Protein AF-0000000077187057 (afdb_homodimer)

Secondary structure (DSSP, 8-state):
-------------------------HHHHHHHHHHHHHHHHHTSPPB-TTT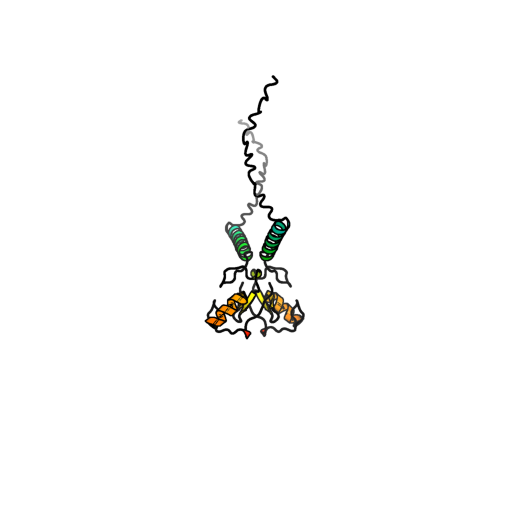-SBGGGS-EEE-TTSBEEEHHHHHHHHHHHSB-TTT--B--GGG-EE-B-/-------------------------HHHHHHHHHHHHHHHHHTSPPB-TTT-SBGGGS-EEE-TTSBEEEHHHHHHHHHHHSB-TTT--B--GGG-EE-B-

Nearest PDB structures (foldseek):
  2bay-assembly3_F  TM=8.963E-01  e=3.282E-04  Saccharomyces cerevisiae
  8i0v-assembly1_q  TM=8.660E-01  e=3.515E-04  Homo sapiens
  6qdv-assembly1_v  TM=8.525E-01  e=1.131E-03  Homo sapiens
  8c6j-assembly1_u  TM=8.667E-01  e=1.594E-03  Homo sapiens
  2qiz-assembly1_A  TM=6.763E-01  e=4.787E-03  Saccharomyces cerevisiae

InterPro domains:
  IPR001841 Zinc finger, RING-type [PS50089] (48-88)
  IPR001841 Zinc finger, RING-type [SM00184] (48-87)
  IPR013083 Zinc finger, RING/FYVE/PHD-type [G3DSA:3.30.40.10] (28-101)
  IPR017907 Zinc finger, RING-type, conserved site [PS00518] (65-74)
  IPR047134 E3 ubiquitin-protein ligase RNF4 [PTHR23041] (27-101)

Solvent-accessible surface area (backbone atoms only — not comparable to full-atom values): 12065 Å² total; per-residue (Å²): 138,83,79,78,75,73,73,73,83,68,81,78,70,75,74,67,75,76,69,70,70,77,65,63,41,72,61,51,48,45,48,50,47,48,49,50,51,50,51,50,58,57,44,49,66,55,50,13,83,83,79,65,42,50,23,66,83,50,55,29,22,29,42,84,87,12,51,53,27,27,44,69,58,49,52,53,44,33,74,75,65,37,30,39,93,86,78,62,46,76,51,58,80,85,56,51,36,59,41,62,118,136,82,79,77,78,74,74,79,77,70,82,80,72,75,75,66,73,74,67,71,68,76,64,61,43,72,61,50,48,46,47,49,47,49,50,50,52,50,50,52,58,58,43,50,66,56,53,12,84,83,80,64,43,49,23,67,82,51,56,28,21,28,41,82,86,10,51,52,27,26,44,69,56,49,52,52,43,34,73,76,65,36,29,41,93,86,77,61,47,76,50,57,80,84,56,51,38,60,41,61,116

Foldseek 3Di:
DPPPPPPCPDDPVVPPPVPCPVCCDVVNVVVVVVVVVVVVVVPDADAAPQPRHRLLVAWWKAAPVGDIHHLVRVQVVCVPQQADPPPGHGGDNVRIGTDHD/DPPPPPPCPDDPVVPPVCPCPVCCDVVNVVVVVVVVVVVVVVPDADAAPQPRHRLQVAWWKAAPVGDIHHLVRVQVVCVPQQADPPPGHGGDNVRIGTDHD

Structure (mmCIF, N/CA/C/O backbone):
data_AF-0000000077187057-model_v1
#
loop_
_entity.id
_entity.type
_entity.pdbx_description
1 polymer GD25747
#
loop_
_atom_site.group_PDB
_atom_site.id
_atom_site.type_symbol
_atom_site.label_atom_id
_atom_site.label_alt_id
_atom_site.label_comp_id
_atom_site.label_asym_id
_atom_site.label_entity_id
_atom_site.label_seq_id
_atom_site.pdbx_PDB_ins_code
_atom_site.Cartn_x
_atom_site.Cartn_y
_atom_site.Cartn_z
_atom_site.occupancy
_atom_site.B_iso_or_equiv
_atom_site.auth_seq_id
_atom_site.auth_comp_id
_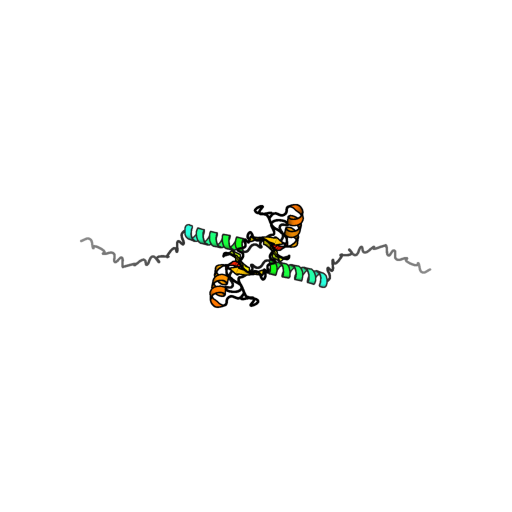atom_site.auth_asym_id
_atom_site.auth_atom_id
_atom_site.pdbx_PDB_model_num
ATOM 1 N N . MET A 1 1 ? -8.211 31.688 91.188 1 34.75 1 MET A N 1
ATOM 2 C CA . MET A 1 1 ? -9.164 30.75 90.625 1 34.75 1 MET A CA 1
ATOM 3 C C . MET A 1 1 ? -9.344 31 89.125 1 34.75 1 MET A C 1
ATOM 5 O O . MET A 1 1 ? -9.984 31.984 88.75 1 34.75 1 MET A O 1
ATOM 9 N N . SER A 1 2 ? -8.195 30.859 88.312 1 33.66 2 SER A N 1
ATOM 10 C CA . SER A 1 2 ? -7.797 31.172 86.938 1 33.66 2 SER A CA 1
ATOM 11 C C . SER A 1 2 ? -8.648 30.406 85.938 1 33.66 2 SER A C 1
ATOM 13 O O . SER A 1 2 ? -8.727 29.188 86 1 33.66 2 SER A O 1
ATOM 15 N N . SER A 1 3 ? -9.82 31.031 85.5 1 36.22 3 SER A N 1
ATOM 16 C CA . SER A 1 3 ? -10.898 30.547 84.688 1 36.22 3 SER A CA 1
ATOM 17 C C . SER A 1 3 ? -10.359 30.047 83.312 1 36.22 3 SER A C 1
ATOM 19 O O . SER A 1 3 ? -9.547 30.719 82.688 1 36.22 3 SER A O 1
ATOM 21 N N . GLU A 1 4 ? -10.258 28.672 83.188 1 37.16 4 GLU A N 1
ATOM 22 C CA . GLU A 1 4 ? -9.852 27.797 82.062 1 37.16 4 GLU A CA 1
ATOM 23 C C . GLU A 1 4 ? -10.672 28.078 80.812 1 37.16 4 GLU A C 1
ATOM 25 O O . GLU A 1 4 ? -11.875 27.828 80.812 1 37.16 4 GLU A O 1
ATOM 30 N N . LYS A 1 5 ? -10.477 29.25 80.25 1 36.62 5 LYS A N 1
ATOM 31 C CA . LYS A 1 5 ? -11.219 29.641 79.062 1 36.62 5 LYS A CA 1
ATOM 32 C C . LYS A 1 5 ? -11.094 28.578 78 1 36.62 5 LYS A C 1
ATOM 34 O O . LYS A 1 5 ? -9.992 28.156 77.625 1 36.62 5 LYS A O 1
ATOM 39 N N . GLN A 1 6 ? -11.914 27.531 78.062 1 32.72 6 GLN A N 1
ATOM 40 C CA . GLN A 1 6 ? -12.016 26.453 77.125 1 32.72 6 GLN A CA 1
ATOM 41 C C . GLN A 1 6 ? -12.227 26.984 75.688 1 32.72 6 GLN A C 1
ATOM 43 O O . GLN A 1 6 ? -13.125 27.781 75.438 1 32.72 6 GLN A O 1
ATOM 48 N N . CYS A 1 7 ? -11.188 27.281 75 1 36.06 7 CYS A N 1
ATOM 49 C CA . CYS A 1 7 ? -11.258 27.844 73.625 1 36.06 7 CYS A CA 1
ATOM 50 C C . CYS A 1 7 ? -12.125 26.969 72.75 1 36.06 7 CYS A C 1
ATOM 52 O O . CYS A 1 7 ? -11.961 25.75 72.75 1 36.06 7 CYS A O 1
ATOM 54 N N . PRO A 1 8 ? -13.391 27.25 72.438 1 36.16 8 PRO A N 1
ATOM 55 C CA . PRO A 1 8 ? -14.328 26.438 71.688 1 36.16 8 PRO A CA 1
ATOM 56 C C . PRO A 1 8 ? -13.789 26.078 70.312 1 36.16 8 PRO A C 1
ATOM 58 O O . PRO A 1 8 ? -14.555 25.688 69.438 1 36.16 8 PRO A O 1
ATOM 61 N N . CYS A 1 9 ? -12.453 26 70.062 1 33.88 9 CYS A N 1
ATOM 62 C CA . CYS A 1 9 ? -12.078 25.891 68.625 1 33.88 9 CYS A CA 1
ATOM 63 C C . CYS A 1 9 ? -12.812 24.75 68 1 33.88 9 CYS A C 1
ATOM 65 O O . CYS A 1 9 ? -12.734 23.609 68.438 1 33.88 9 CYS A O 1
ATOM 67 N N . ARG A 1 10 ? -14.078 24.953 67.562 1 29.84 10 ARG A N 1
ATOM 68 C CA . ARG A 1 10 ? -14.953 24.047 66.812 1 29.84 10 ARG A CA 1
ATOM 69 C C . ARG A 1 10 ? -14.18 23.312 65.688 1 29.84 10 ARG A C 1
ATOM 71 O O . ARG A 1 10 ? -13.086 23.734 65.312 1 29.84 10 ARG A O 1
ATOM 78 N N . GLY A 1 11 ? -14.766 22.25 65 1 32.34 11 GLY A N 1
ATOM 79 C CA . GLY A 1 11 ? -14.594 21.172 64.062 1 32.34 11 GLY A CA 1
ATOM 80 C C . GLY A 1 11 ? -14.102 21.656 62.688 1 32.34 11 GLY A C 1
ATOM 81 O O . GLY A 1 11 ? -14.812 21.516 61.688 1 32.34 11 GLY A O 1
ATOM 82 N N . CYS A 1 12 ? -13.477 22.734 62.562 1 34.66 12 CYS A N 1
ATOM 83 C CA . CYS A 1 12 ? -13.258 23.172 61.188 1 34.66 12 CYS A CA 1
ATOM 84 C C . CYS A 1 12 ? -12.664 22.047 60.375 1 34.66 12 CYS A C 1
ATOM 86 O O . CYS A 1 12 ? -11.57 21.562 60.656 1 34.66 12 CYS A O 1
ATOM 88 N N . ARG A 1 13 ? -13.508 21.031 60 1 30.94 13 ARG A N 1
ATOM 89 C CA . ARG A 1 13 ? -13.211 19.953 59.031 1 30.94 13 ARG A CA 1
ATOM 90 C C . ARG A 1 13 ? -12.602 20.516 57.781 1 30.94 13 ARG A C 1
ATOM 92 O O . ARG A 1 13 ? -13.258 21.25 57.031 1 30.94 13 ARG A O 1
ATOM 99 N N . LEU A 1 14 ? -11.508 21.156 57.812 1 34.56 14 LEU A N 1
ATOM 100 C CA . LEU A 1 14 ? -10.883 21.609 56.562 1 34.56 14 LEU A CA 1
ATOM 101 C C . LEU A 1 14 ? -10.938 20.516 55.5 1 34.56 14 LEU A C 1
ATOM 103 O O . LEU A 1 14 ? -10.469 19.406 55.719 1 34.56 14 LEU A O 1
ATOM 107 N N . ASN A 1 15 ? -12.086 20.344 54.812 1 32.91 15 ASN A N 1
ATOM 108 C CA . ASN A 1 15 ? -12.266 19.531 53.625 1 32.91 15 ASN A CA 1
ATOM 109 C C . ASN A 1 15 ? -11.172 19.812 52.594 1 32.91 15 ASN A C 1
ATOM 111 O O 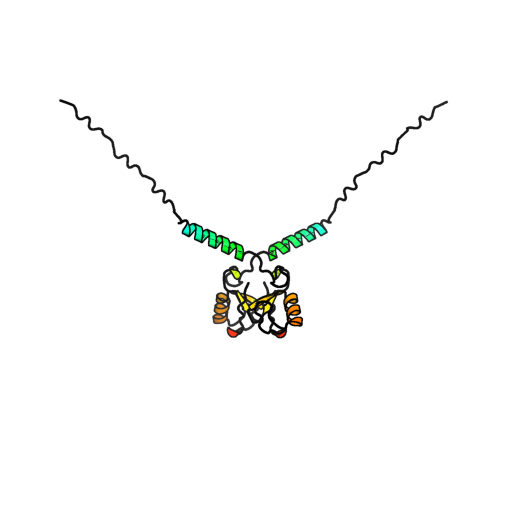. ASN A 1 15 ? -11.109 20.891 52 1 32.91 15 ASN A O 1
ATOM 115 N N . VAL A 1 16 ? -9.961 19.609 52.875 1 35.31 16 VAL A N 1
ATOM 116 C CA . VAL A 1 16 ? -8.906 19.656 51.875 1 35.31 16 VAL A CA 1
ATOM 117 C C . VAL A 1 16 ? -9.375 18.953 50.594 1 35.31 16 VAL A C 1
ATOM 119 O O . VAL A 1 16 ? -9.859 17.828 50.625 1 35.31 16 VAL A O 1
ATOM 122 N N . PRO A 1 17 ? -10.055 19.75 49.719 1 35.41 17 PRO A N 1
ATOM 123 C CA . PRO A 1 17 ? -10.414 19.078 48.469 1 35.41 17 PRO A CA 1
ATOM 124 C C . PRO A 1 17 ? -9.273 18.219 47.938 1 35.41 17 PRO A C 1
ATOM 126 O O . PRO A 1 17 ? -8.102 18.578 48.031 1 35.41 17 PRO A O 1
ATOM 129 N N . THR A 1 18 ? -9.188 16.891 48.188 1 34.62 18 THR A N 1
ATOM 130 C CA . THR A 1 18 ? -8.328 15.93 47.5 1 34.62 18 THR A CA 1
ATOM 131 C C . THR A 1 18 ? -8.211 16.25 46.031 1 34.62 18 THR A C 1
ATOM 133 O O . THR A 1 18 ? -9.172 16.078 45.25 1 34.62 18 THR A O 1
ATOM 136 N N . GLU A 1 19 ? -7.906 17.516 45.812 1 37.88 19 GLU A N 1
ATOM 137 C CA . GLU A 1 19 ? -7.594 17.656 44.375 1 37.88 19 GLU A CA 1
ATOM 138 C C . GLU A 1 19 ? -6.844 16.438 43.875 1 37.88 19 GLU A C 1
ATOM 140 O O . GLU A 1 19 ? -5.801 16.062 44.406 1 37.88 19 GLU A O 1
ATOM 145 N N . ILE A 1 20 ? -7.52 15.383 43.5 1 37.53 20 ILE A N 1
ATOM 146 C CA . ILE A 1 20 ? -7.012 14.297 42.656 1 37.53 20 ILE A CA 1
ATOM 147 C C . ILE A 1 20 ? -6.016 14.852 41.656 1 37.53 20 ILE A C 1
ATOM 149 O O . ILE A 1 20 ? -6.398 15.578 40.719 1 37.53 20 ILE A O 1
ATOM 153 N N . ILE A 1 21 ? -5.004 15.461 42.031 1 36.72 21 ILE A N 1
ATOM 154 C CA . ILE A 1 21 ? -3.969 15.664 41.031 1 36.72 21 ILE A CA 1
ATOM 155 C C . ILE A 1 21 ? -3.889 14.438 40.125 1 36.72 21 ILE A C 1
ATOM 157 O O . ILE A 1 21 ? -3.668 13.32 40.594 1 36.72 21 ILE A O 1
ATOM 161 N N . ASN A 1 22 ? -4.898 14.289 39.281 1 36.97 22 ASN A N 1
ATOM 162 C CA . ASN A 1 22 ? -4.703 13.328 38.219 1 36.97 22 ASN A CA 1
ATOM 163 C C . ASN A 1 22 ? -3.262 13.328 37.719 1 36.97 22 ASN A C 1
ATOM 165 O O . ASN A 1 22 ? -2.822 14.273 37.062 1 36.97 22 ASN A O 1
ATOM 169 N N . LEU A 1 23 ? -2.305 13.125 38.531 1 39.5 23 LEU A N 1
ATOM 170 C CA . LEU A 1 23 ? -0.952 12.773 38.125 1 39.5 23 LEU A CA 1
ATOM 171 C C . LEU A 1 23 ? -0.979 11.891 36.875 1 39.5 23 LEU A C 1
ATOM 173 O O . LEU A 1 23 ? -1.086 10.664 37 1 39.5 23 LEU A O 1
ATOM 177 N N . CYS A 1 24 ? -1.761 11.984 35.969 1 45.31 24 CYS A N 1
ATOM 178 C CA . CYS A 1 24 ? -1.295 11.211 34.812 1 45.31 24 CYS A CA 1
ATOM 179 C C . CYS A 1 24 ? 0.223 11.266 34.688 1 45.31 24 CYS A C 1
ATOM 181 O O . CYS A 1 24 ? 0.812 12.352 34.75 1 45.31 24 CYS A O 1
ATOM 183 N N . SER A 1 25 ? 0.963 10.414 35.375 1 52.56 25 SER A N 1
ATOM 184 C CA . SER A 1 25 ? 2.408 10.234 35.438 1 52.56 25 SER A CA 1
ATOM 185 C C . SER A 1 25 ? 3.104 10.75 34.188 1 52.56 25 SER A C 1
ATOM 187 O O . SER A 1 25 ? 2.523 10.734 33.094 1 52.56 25 SER A O 1
ATOM 189 N N . PRO A 1 26 ? 4.113 11.742 34.5 1 61.09 26 PRO A N 1
ATOM 190 C CA . PRO A 1 26 ? 4.965 12.062 33.344 1 61.09 26 PRO A CA 1
ATOM 191 C C . PRO A 1 26 ? 5.074 10.914 32.344 1 61.09 26 PRO A C 1
ATOM 193 O O . PRO A 1 26 ? 5.203 11.148 31.141 1 61.09 26 PRO A O 1
ATOM 196 N N . GLU A 1 27 ? 4.953 9.695 32.938 1 61.47 27 GLU A N 1
ATOM 197 C CA . GLU A 1 27 ? 5.066 8.539 32.062 1 61.47 27 GLU A CA 1
ATOM 198 C C . GLU A 1 27 ? 3.85 8.422 31.141 1 61.47 27 GLU A C 1
ATOM 200 O O . GLU A 1 27 ? 3.988 8.141 29.938 1 61.47 27 GLU A O 1
ATOM 205 N N . LYS A 1 28 ? 2.656 8.602 31.859 1 61.75 28 LYS A N 1
ATOM 206 C CA . LYS A 1 28 ? 1.449 8.516 31.047 1 61.75 28 LYS A CA 1
ATOM 207 C C . LYS A 1 28 ? 1.383 9.648 30.031 1 61.75 28 LYS A C 1
ATOM 209 O O . LYS A 1 28 ? 0.961 9.453 28.891 1 61.75 28 LYS A O 1
ATOM 214 N N . GLN A 1 29 ? 1.826 10.828 30.594 1 62.06 29 GLN A N 1
ATOM 215 C CA . GLN A 1 29 ? 1.887 11.945 29.672 1 62.06 29 GLN A CA 1
ATOM 216 C C . GLN A 1 29 ? 2.895 11.68 28.547 1 62.06 29 GLN A C 1
ATOM 218 O O . GLN A 1 29 ? 2.672 12.062 27.406 1 62.06 29 GLN A O 1
ATOM 223 N N . SER A 1 30 ? 3.979 11.016 29.047 1 67.31 30 SER A N 1
ATOM 224 C CA . SER A 1 30 ? 4.996 10.664 28.062 1 67.31 30 SER A CA 1
ATOM 225 C C . SER A 1 30 ? 4.461 9.656 27.062 1 67.31 30 SER A C 1
ATOM 227 O O . SER A 1 30 ? 4.699 9.789 25.859 1 67.31 30 SER A O 1
ATOM 229 N N . ALA A 1 31 ? 3.699 8.742 27.672 1 66.75 31 ALA A N 1
ATOM 230 C CA . ALA A 1 31 ? 3.117 7.727 26.781 1 66.75 31 ALA A CA 1
ATOM 231 C C . ALA A 1 31 ? 2.082 8.344 25.859 1 66.75 31 ALA A C 1
ATOM 233 O O . ALA A 1 31 ? 2.027 8.008 24.672 1 66.75 31 ALA A O 1
ATOM 234 N N . LYS A 1 32 ? 1.257 9.234 26.312 1 68.06 32 LYS A N 1
ATOM 235 C CA . LYS A 1 32 ? 0.264 9.922 25.484 1 68.06 32 LYS A CA 1
ATOM 236 C C . LYS A 1 32 ? 0.933 10.773 24.406 1 68.06 32 LYS A C 1
ATOM 238 O O . LYS A 1 32 ? 0.49 10.789 23.266 1 68.06 32 LYS A O 1
ATOM 243 N N . ARG A 1 33 ? 1.966 11.438 24.875 1 69.06 33 ARG A N 1
ATOM 244 C CA . ARG A 1 33 ? 2.711 12.258 23.938 1 69.06 33 ARG A CA 1
ATOM 245 C C . ARG A 1 33 ? 3.348 11.398 22.844 1 69.06 33 ARG A C 1
ATOM 247 O O . ARG A 1 33 ? 3.32 11.758 21.672 1 69.06 33 ARG A O 1
ATOM 254 N N . LEU A 1 34 ? 3.916 10.336 23.203 1 68.38 34 LEU A N 1
ATOM 255 C CA . LEU A 1 34 ? 4.531 9.414 22.25 1 68.38 34 LEU A CA 1
ATOM 256 C C . LEU A 1 34 ? 3.498 8.867 21.281 1 68.38 34 LEU A C 1
ATOM 258 O O . LEU A 1 34 ? 3.762 8.781 20.078 1 68.38 34 LEU A O 1
ATOM 262 N N . ARG A 1 35 ? 2.379 8.523 21.891 1 68.5 35 ARG A N 1
ATOM 263 C CA . ARG A 1 35 ? 1.3 8.031 21.047 1 68.5 35 ARG A CA 1
ATOM 264 C C . ARG A 1 35 ? 0.842 9.102 20.062 1 68.5 35 ARG A C 1
ATOM 266 O O . ARG A 1 35 ? 0.576 8.812 18.891 1 68.5 35 ARG A O 1
ATOM 273 N N . ARG A 1 36 ? 0.728 10.258 20.594 1 68.88 36 ARG A N 1
ATOM 274 C CA . ARG A 1 36 ? 0.365 11.375 19.719 1 68.88 36 ARG A CA 1
ATOM 275 C C . ARG A 1 36 ? 1.416 11.586 18.641 1 68.88 36 ARG A C 1
ATOM 277 O O . ARG A 1 36 ? 1.078 11.797 17.469 1 68.88 36 ARG A O 1
ATOM 284 N N . ASP A 1 37 ? 2.65 11.539 19.094 1 71 37 ASP A N 1
ATOM 285 C CA . ASP A 1 37 ? 3.74 11.75 18.141 1 71 37 ASP A CA 1
ATOM 286 C C . ASP A 1 37 ? 3.773 10.641 17.094 1 71 37 ASP A C 1
ATOM 288 O O . ASP A 1 37 ? 4.02 10.906 15.914 1 71 37 ASP A O 1
ATOM 292 N N . LEU A 1 38 ? 3.615 9.461 17.578 1 70.19 38 LEU A N 1
ATOM 293 C CA . LEU A 1 38 ? 3.559 8.336 16.656 1 70.19 38 LEU A CA 1
ATOM 294 C C . LEU A 1 38 ? 2.387 8.484 15.688 1 70.19 38 LEU A C 1
ATOM 296 O O . LEU A 1 38 ? 2.516 8.188 14.5 1 70.19 38 LEU A O 1
ATOM 300 N N . GLY A 1 39 ? 1.26 8.875 16.281 1 67.62 39 GLY A N 1
ATOM 301 C CA . GLY A 1 39 ? 0.097 9.148 15.445 1 67.62 39 GLY A CA 1
ATOM 302 C C . GLY A 1 39 ? 0.369 10.164 14.344 1 67.62 39 GLY A C 1
ATOM 303 O O . GLY A 1 39 ? -0.055 9.977 13.203 1 67.62 39 GLY A O 1
ATOM 304 N N . ASP A 1 40 ? 1.157 11.102 14.75 1 73.12 40 ASP A N 1
ATOM 305 C CA . ASP A 1 40 ? 1.483 12.156 13.805 1 73.12 40 ASP A CA 1
ATOM 306 C C . ASP A 1 40 ? 2.34 11.625 12.656 1 73.12 40 ASP A C 1
ATOM 308 O O . ASP A 1 40 ? 2.137 11.992 11.5 1 73.12 40 ASP A O 1
ATOM 312 N N . LEU A 1 41 ? 3.301 10.773 13 1 75.81 41 LEU A N 1
ATOM 313 C CA . LEU A 1 41 ? 4.148 10.188 11.969 1 75.81 41 LEU A CA 1
ATOM 314 C C . LEU A 1 41 ? 3.328 9.328 11.016 1 75.81 41 LEU A C 1
ATOM 316 O O . LEU A 1 41 ? 3.557 9.344 9.805 1 75.81 41 LEU A O 1
ATOM 320 N N . GLU A 1 42 ? 2.354 8.688 11.602 1 81.94 42 GLU A N 1
ATOM 321 C CA . GLU A 1 42 ? 1.507 7.805 10.797 1 81.94 42 GLU A CA 1
ATOM 322 C C . GLU A 1 42 ? 0.569 8.609 9.898 1 81.94 42 GLU A C 1
ATOM 324 O O . GLU A 1 42 ? 0.014 8.07 8.938 1 81.94 42 GLU A O 1
ATOM 329 N N . ASP A 1 43 ? 0.601 9.836 10.148 1 86.5 43 ASP A N 1
ATOM 330 C CA . ASP A 1 43 ? -0.3 10.664 9.352 1 86.5 43 ASP A CA 1
ATOM 331 C C . ASP A 1 43 ? 0.449 11.344 8.211 1 86.5 43 ASP A C 1
ATOM 333 O O . ASP A 1 43 ? -0.166 11.969 7.34 1 86.5 43 ASP A O 1
ATOM 337 N N . THR A 1 44 ? 1.762 11.188 8.266 1 90.62 44 THR A N 1
ATOM 338 C CA . THR A 1 44 ? 2.543 11.719 7.152 1 90.62 44 THR A CA 1
ATOM 339 C C . THR A 1 44 ? 2.43 10.812 5.93 1 90.62 44 THR A C 1
ATOM 341 O O . THR A 1 44 ? 2.385 9.594 6.059 1 90.62 44 THR A O 1
ATOM 344 N N . PRO A 1 45 ? 2.281 11.352 4.773 1 93.69 45 PRO A N 1
ATOM 345 C CA . PRO A 1 45 ? 2.158 10.531 3.562 1 93.69 45 PRO A CA 1
ATOM 346 C C . PRO A 1 45 ? 3.381 9.648 3.324 1 93.69 45 PRO A C 1
ATOM 348 O O . PRO A 1 45 ? 4.508 10.055 3.611 1 93.69 45 PRO A O 1
ATOM 351 N N . TYR A 1 46 ? 3.111 8.469 2.918 1 96 46 TYR A N 1
ATOM 352 C CA . TYR A 1 46 ? 4.203 7.582 2.525 1 96 46 TYR A CA 1
ATOM 353 C C . TYR A 1 46 ? 4.816 8.031 1.2 1 96 46 TYR A C 1
ATOM 355 O O . TYR A 1 46 ? 4.098 8.234 0.219 1 96 46 TYR A O 1
ATOM 363 N N . LYS A 1 47 ? 6.16 8.078 1.23 1 97.5 47 LYS A N 1
ATOM 364 C CA . LYS A 1 47 ? 6.867 8.539 0.041 1 97.5 47 LYS A CA 1
ATOM 365 C C . LYS A 1 47 ? 7.602 7.391 -0.646 1 97.5 47 LYS A C 1
ATOM 367 O O . LYS A 1 47 ? 8.188 6.535 0.02 1 97.5 47 LYS A O 1
ATOM 372 N N . CYS A 1 48 ? 7.516 7.379 -1.983 1 98.62 48 CYS A N 1
ATOM 373 C CA . CYS A 1 48 ? 8.305 6.438 -2.777 1 98.62 48 CYS A CA 1
ATOM 374 C C . CYS A 1 48 ? 9.789 6.57 -2.465 1 98.62 48 CYS A C 1
ATOM 376 O O . CYS A 1 48 ? 10.359 7.652 -2.59 1 98.62 48 CYS A O 1
ATOM 378 N N . PRO A 1 49 ? 10.445 5.441 -2.15 1 98.75 49 PRO A N 1
ATOM 379 C CA . PRO A 1 49 ? 11.859 5.535 -1.791 1 98.75 49 PRO A CA 1
ATOM 380 C C . PRO A 1 49 ? 12.742 5.945 -2.971 1 98.75 49 PRO A C 1
ATOM 382 O O . PRO A 1 49 ? 13.891 6.352 -2.775 1 98.75 49 PRO A O 1
ATOM 385 N N . ILE A 1 50 ? 12.258 5.875 -4.133 1 98.75 50 ILE A N 1
ATOM 386 C CA . ILE A 1 50 ? 13.078 6.172 -5.301 1 98.75 50 ILE A CA 1
ATOM 387 C C . ILE A 1 50 ? 12.977 7.656 -5.645 1 98.75 50 ILE A C 1
ATOM 389 O O . ILE A 1 50 ? 13.992 8.336 -5.816 1 98.75 50 ILE A O 1
ATOM 393 N N . CYS A 1 51 ? 11.789 8.195 -5.715 1 98.5 51 CYS A N 1
ATOM 394 C CA . CYS A 1 51 ? 11.617 9.562 -6.199 1 98.5 51 CYS A CA 1
ATOM 395 C C . CYS A 1 51 ? 11.258 10.5 -5.059 1 98.5 51 CYS A C 1
ATOM 397 O O . CYS A 1 51 ? 11.188 11.719 -5.25 1 98.5 51 CYS A O 1
ATOM 399 N N . MET A 1 52 ? 10.898 10.039 -3.936 1 98.06 52 MET A N 1
ATOM 400 C CA . MET A 1 52 ? 10.602 10.766 -2.705 1 98.06 52 MET A CA 1
ATOM 401 C C . MET A 1 52 ? 9.289 11.531 -2.826 1 98.06 52 MET A C 1
ATOM 403 O O . MET A 1 52 ? 9.055 12.484 -2.086 1 98.06 52 MET A O 1
ATOM 407 N N . GLU A 1 53 ? 8.391 11.156 -3.752 1 96.62 53 GLU A N 1
ATOM 408 C CA . GLU A 1 53 ? 7.051 11.727 -3.877 1 96.62 53 GLU A CA 1
ATOM 409 C C . GLU A 1 53 ? 6.02 10.852 -3.168 1 96.62 53 GLU A C 1
ATOM 411 O O . GLU A 1 53 ? 6.23 9.656 -2.984 1 96.62 53 GLU A O 1
ATOM 416 N N . ASN A 1 54 ? 4.957 11.492 -2.734 1 96.44 54 ASN A N 1
ATOM 417 C CA . ASN A 1 54 ? 3.811 10.75 -2.225 1 96.44 54 ASN A CA 1
ATOM 418 C C . ASN A 1 54 ? 3.309 9.727 -3.24 1 96.44 54 ASN A C 1
ATOM 420 O O . ASN A 1 54 ? 2.859 10.094 -4.328 1 96.44 54 ASN A O 1
ATOM 424 N N . VAL A 1 55 ? 3.408 8.461 -2.84 1 97.5 55 VAL A N 1
ATOM 425 C CA . VAL A 1 55 ? 3.084 7.41 -3.805 1 97.5 55 VAL A CA 1
ATOM 426 C C . VAL A 1 55 ? 1.629 7.547 -4.246 1 97.5 55 VAL A C 1
ATOM 428 O O . VAL A 1 55 ? 1.2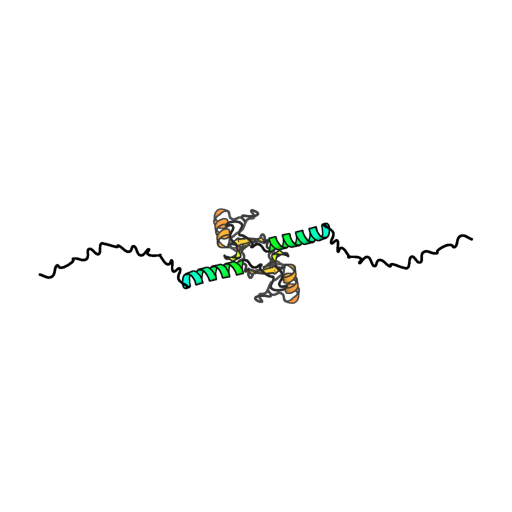46 7.043 -5.305 1 97.5 55 VAL A O 1
ATOM 431 N N . ARG A 1 56 ? 0.804 8.211 -3.436 1 96.06 56 ARG A N 1
ATOM 432 C CA . ARG A 1 56 ? -0.614 8.336 -3.76 1 96.06 56 ARG A CA 1
ATOM 433 C C . ARG A 1 56 ? -0.833 9.352 -4.875 1 96.06 56 ARG A C 1
ATOM 435 O O . ARG A 1 56 ? -1.917 9.414 -5.457 1 96.06 56 ARG A O 1
ATOM 442 N N . ARG A 1 57 ? 0.143 10.164 -5.09 1 94.06 57 ARG A N 1
ATOM 443 C CA . ARG A 1 57 ? 0.049 11.148 -6.164 1 94.06 57 ARG A CA 1
ATOM 444 C C . ARG A 1 57 ? 0.367 10.516 -7.516 1 94.06 57 ARG A C 1
ATOM 446 O O . ARG A 1 57 ? 0.215 11.156 -8.555 1 94.06 57 ARG A O 1
ATOM 453 N N . ARG A 1 58 ? 0.791 9.273 -7.445 1 94.62 58 ARG A N 1
ATOM 454 C CA . ARG A 1 58 ? 1.086 8.438 -8.609 1 94.62 58 ARG A CA 1
ATOM 455 C C . ARG A 1 58 ? 0.447 7.059 -8.469 1 94.62 58 ARG A C 1
ATOM 457 O O . ARG A 1 58 ? -0.459 6.871 -7.652 1 94.62 58 ARG A O 1
ATOM 464 N N . GLN A 1 59 ? 0.746 6.145 -9.289 1 98.06 59 GLN A N 1
ATOM 465 C CA . GLN A 1 59 ? 0.238 4.781 -9.148 1 98.06 59 GLN A CA 1
ATOM 466 C C . GLN A 1 59 ? 1.183 3.922 -8.32 1 98.06 59 GLN A C 1
ATOM 468 O O . GLN A 1 59 ? 2.262 3.549 -8.781 1 98.06 59 GLN A O 1
ATOM 473 N N . PRO A 1 60 ? 0.757 3.592 -7.156 1 98.81 60 PRO A N 1
ATOM 474 C CA . PRO A 1 60 ? 1.628 2.762 -6.32 1 98.81 60 PRO A CA 1
ATOM 475 C C . PRO A 1 60 ? 1.625 1.293 -6.738 1 98.81 60 PRO A C 1
ATOM 477 O O . PRO A 1 60 ? 0.636 0.809 -7.297 1 98.81 60 PRO A O 1
ATOM 480 N N . ALA A 1 61 ? 2.676 0.642 -6.461 1 98.94 61 ALA A N 1
ATOM 481 C CA . ALA A 1 61 ? 2.83 -0.792 -6.691 1 98.94 61 ALA A CA 1
ATOM 482 C C . ALA A 1 61 ? 3.674 -1.437 -5.594 1 98.94 61 ALA A C 1
ATOM 484 O O . ALA A 1 61 ? 4.598 -0.815 -5.07 1 98.94 61 ALA A O 1
ATOM 485 N N . ALA A 1 62 ? 3.318 -2.648 -5.258 1 98.94 62 ALA A N 1
ATOM 486 C CA . ALA A 1 62 ? 4.062 -3.426 -4.27 1 98.94 62 ALA A CA 1
ATOM 487 C C . ALA A 1 62 ? 4.887 -4.52 -4.941 1 98.94 62 ALA A C 1
ATOM 489 O O . ALA A 1 62 ? 4.422 -5.16 -5.887 1 98.94 62 ALA A O 1
ATOM 490 N N . THR A 1 63 ? 6.043 -4.742 -4.438 1 98.88 63 THR A N 1
ATOM 491 C CA . THR A 1 63 ? 6.863 -5.895 -4.805 1 98.88 63 THR A CA 1
ATOM 492 C C . THR A 1 63 ? 6.469 -7.121 -3.984 1 98.88 63 THR A C 1
ATOM 494 O O . THR A 1 63 ? 5.734 -7.004 -3 1 98.88 63 THR A O 1
ATOM 497 N N . PRO A 1 64 ? 6.906 -8.32 -4.398 1 98.69 64 PRO A N 1
ATOM 498 C CA . PRO A 1 64 ? 6.562 -9.508 -3.617 1 98.69 64 PRO A CA 1
ATOM 499 C C . PRO A 1 64 ? 7.129 -9.469 -2.199 1 98.69 64 PRO A C 1
ATOM 501 O O . PRO A 1 64 ? 6.59 -10.109 -1.297 1 98.69 64 PRO A O 1
ATOM 504 N N . CYS A 1 65 ? 8.141 -8.68 -2.025 1 98.75 65 CYS A N 1
ATOM 505 C CA . CYS A 1 65 ? 8.75 -8.547 -0.705 1 98.75 65 CYS A CA 1
ATOM 506 C C . CYS A 1 65 ? 7.984 -7.535 0.145 1 98.75 65 CYS A C 1
ATOM 508 O O . CYS A 1 65 ? 8.312 -7.332 1.315 1 98.75 65 CYS A O 1
ATOM 510 N N . GLY A 1 66 ? 7.027 -6.875 -0.431 1 98.94 66 GLY A N 1
ATOM 511 C CA . GLY A 1 66 ? 6.133 -6.023 0.335 1 98.94 66 GLY A CA 1
ATOM 512 C C . GLY A 1 66 ? 6.5 -4.555 0.258 1 98.94 66 GLY A C 1
ATOM 513 O O . GLY A 1 66 ? 5.777 -3.701 0.778 1 98.94 66 GLY A O 1
ATOM 514 N N . HIS A 1 67 ? 7.59 -4.168 -0.389 1 98.94 67 HIS A N 1
ATOM 515 C CA . HIS A 1 67 ? 7.969 -2.766 -0.511 1 98.94 67 HIS A CA 1
ATOM 516 C C . HIS A 1 67 ? 7.145 -2.062 -1.584 1 98.94 67 HIS A C 1
ATOM 518 O O . HIS A 1 67 ? 6.848 -2.648 -2.627 1 98.94 67 HIS A O 1
ATOM 524 N N . VAL A 1 68 ? 6.879 -0.795 -1.309 1 98.94 68 VAL A N 1
ATOM 525 C CA . VAL A 1 68 ? 5.945 -0.07 -2.166 1 98.94 68 VAL A CA 1
ATOM 526 C C . VAL A 1 68 ? 6.664 1.103 -2.83 1 98.94 68 VAL A C 1
ATOM 528 O O . VAL A 1 68 ? 7.43 1.817 -2.184 1 98.94 68 VAL A O 1
ATOM 531 N N . PHE A 1 69 ? 6.402 1.265 -4.152 1 98.94 69 PHE A N 1
ATOM 532 C CA . PHE A 1 69 ? 6.953 2.322 -4.992 1 98.94 69 PHE A CA 1
ATOM 533 C C . PHE A 1 69 ? 5.902 2.84 -5.965 1 98.94 69 PHE A C 1
ATOM 535 O O . PHE A 1 69 ? 4.832 2.246 -6.105 1 98.94 69 PHE A O 1
ATOM 542 N N . CYS A 1 70 ? 6.203 3.971 -6.617 1 98.69 70 CYS A N 1
ATOM 543 C CA . CYS A 1 70 ? 5.465 4.258 -7.844 1 98.69 70 CYS A CA 1
ATOM 544 C C . CYS A 1 70 ? 5.715 3.184 -8.891 1 98.69 70 CYS A C 1
ATOM 546 O O . CYS A 1 70 ? 6.844 2.713 -9.047 1 98.69 70 CYS A O 1
ATOM 548 N N . ILE A 1 71 ? 4.758 2.873 -9.594 1 98.88 71 ILE A N 1
ATOM 549 C CA . ILE A 1 71 ? 4.898 1.821 -10.594 1 98.88 71 ILE A CA 1
ATOM 550 C C . ILE A 1 71 ? 5.98 2.209 -11.602 1 98.88 71 ILE A C 1
ATOM 552 O O . ILE A 1 71 ? 6.828 1.388 -11.961 1 98.88 71 ILE A O 1
ATOM 556 N N . ASP A 1 72 ? 6.012 3.43 -11.961 1 98.75 72 ASP A N 1
ATOM 557 C CA . ASP A 1 72 ? 6.992 3.871 -12.953 1 98.75 72 ASP A CA 1
ATOM 558 C C . ASP A 1 72 ? 8.406 3.811 -12.383 1 98.75 72 ASP A C 1
ATOM 560 O O . ASP A 1 72 ? 9.344 3.422 -13.078 1 98.75 72 ASP A O 1
ATOM 564 N N . CYS A 1 73 ? 8.508 4.152 -11.172 1 98.81 73 CYS A N 1
ATOM 565 C CA . CYS A 1 73 ? 9.82 4.145 -10.523 1 98.81 73 CYS A CA 1
ATOM 566 C C . CYS A 1 73 ? 10.359 2.727 -10.406 1 98.81 73 CYS A C 1
ATOM 568 O O . CYS A 1 73 ? 11.516 2.471 -10.766 1 98.81 73 CYS A O 1
ATOM 570 N N . ILE A 1 74 ? 9.57 1.807 -9.961 1 98.88 74 ILE A N 1
ATOM 571 C CA . ILE A 1 74 ? 10.055 0.449 -9.727 1 98.88 74 ILE A CA 1
ATOM 572 C C . ILE A 1 74 ? 10.281 -0.252 -11.062 1 98.88 74 ILE A C 1
ATOM 574 O O . ILE A 1 74 ? 11.203 -1.06 -11.203 1 98.88 74 ILE A O 1
ATOM 578 N N . GLN A 1 75 ? 9.461 0.077 -11.984 1 98.88 75 GLN A N 1
ATOM 579 C CA . GLN A 1 75 ? 9.68 -0.517 -13.297 1 98.88 75 GLN A CA 1
ATOM 580 C C . GLN A 1 75 ? 11.016 -0.068 -13.891 1 98.88 75 GLN A C 1
ATOM 582 O O . GLN A 1 75 ? 11.75 -0.877 -14.453 1 98.88 75 GLN A O 1
ATOM 587 N N . LYS A 1 76 ? 11.312 1.139 -13.766 1 98.81 76 LYS A N 1
ATOM 588 C CA . LYS A 1 76 ? 12.602 1.643 -14.234 1 98.81 76 LYS A CA 1
ATOM 589 C C . LYS A 1 76 ? 13.758 0.967 -13.508 1 98.81 76 LYS A C 1
ATOM 591 O O . LYS A 1 76 ? 14.742 0.569 -14.125 1 98.81 76 LYS A O 1
ATOM 596 N N . ALA A 1 77 ? 13.602 0.844 -12.203 1 98.69 77 ALA A N 1
ATOM 597 C CA . ALA A 1 77 ? 14.641 0.21 -11.398 1 98.69 77 ALA A CA 1
ATOM 598 C C . ALA A 1 77 ? 14.867 -1.236 -11.828 1 98.69 77 ALA A C 1
ATOM 600 O O . ALA A 1 77 ? 16 -1.702 -11.898 1 98.69 77 ALA A O 1
ATOM 601 N N . ILE A 1 78 ? 13.82 -1.932 -12.133 1 98.56 78 ILE A N 1
ATOM 602 C CA . ILE A 1 78 ? 13.914 -3.334 -12.523 1 98.56 78 ILE A CA 1
ATOM 603 C C . ILE A 1 78 ? 14.641 -3.451 -13.859 1 98.56 78 ILE A C 1
ATOM 605 O O . ILE A 1 78 ? 15.398 -4.402 -14.078 1 98.56 78 ILE A O 1
ATOM 609 N N . GLU A 1 79 ? 14.328 -2.51 -14.711 1 98.19 79 GLU A N 1
ATOM 610 C CA . GLU A 1 79 ? 15 -2.498 -16.016 1 98.19 79 GLU A CA 1
ATOM 611 C C . GLU A 1 79 ? 16.516 -2.48 -15.844 1 98.19 79 GLU A C 1
ATOM 613 O O . GLU A 1 79 ? 17.234 -3.146 -16.594 1 98.19 79 GLU A O 1
ATOM 618 N N . ASP A 1 80 ? 16.969 -1.888 -14.859 1 97.69 80 ASP A N 1
ATOM 619 C CA . ASP A 1 80 ? 18.406 -1.66 -14.68 1 97.69 80 ASP A CA 1
ATOM 620 C C . ASP A 1 80 ? 19.016 -2.723 -13.773 1 97.69 80 ASP A C 1
ATOM 622 O O . ASP A 1 80 ? 20.125 -3.213 -14.039 1 97.69 80 ASP A O 1
ATOM 626 N N . PHE A 1 81 ? 18.312 -3.135 -12.688 1 97.88 81 PHE A N 1
ATOM 627 C CA . PHE A 1 81 ? 18.984 -3.859 -11.617 1 97.88 81 PHE A CA 1
ATOM 628 C C . PHE A 1 81 ? 18.328 -5.215 -11.383 1 97.88 81 PHE A C 1
ATOM 630 O O . PHE A 1 81 ? 18.938 -6.102 -10.773 1 97.88 81 PHE A O 1
ATOM 637 N N . LYS A 1 82 ? 17.016 -5.395 -11.781 1 98.5 82 LYS A N 1
ATOM 638 C CA . LYS A 1 82 ? 16.266 -6.637 -11.641 1 98.5 82 LYS A CA 1
ATOM 639 C C . LYS A 1 82 ? 16.188 -7.059 -10.172 1 98.5 82 LYS A C 1
ATOM 641 O O . LYS A 1 82 ? 16.25 -8.25 -9.859 1 98.5 82 LYS A O 1
ATOM 646 N N . LYS A 1 83 ? 16.25 -6.113 -9.203 1 98.81 83 LYS A N 1
ATOM 647 C CA . LYS A 1 83 ? 16.125 -6.332 -7.766 1 98.81 83 LYS A CA 1
ATOM 648 C C . LYS A 1 83 ? 15.305 -5.227 -7.105 1 98.81 83 LYS A C 1
ATOM 650 O O . LYS A 1 83 ? 15.195 -4.125 -7.645 1 98.81 83 LYS A O 1
ATOM 655 N N . CYS A 1 84 ? 14.695 -5.523 -5.996 1 98.81 84 CYS A N 1
ATOM 656 C CA . CYS A 1 84 ? 14.016 -4.516 -5.195 1 98.81 84 CYS A CA 1
ATOM 657 C C . CYS A 1 84 ? 15.008 -3.488 -4.652 1 98.81 84 CYS A C 1
ATOM 659 O O . CYS A 1 84 ? 15.977 -3.85 -3.986 1 98.81 84 CYS A O 1
ATOM 661 N N . PRO A 1 85 ? 14.781 -2.285 -4.832 1 98.81 85 PRO A N 1
ATOM 662 C CA . PRO A 1 85 ? 15.719 -1.243 -4.406 1 98.81 85 PRO A CA 1
ATOM 663 C C . PRO A 1 85 ? 15.906 -1.196 -2.893 1 98.81 85 PRO A C 1
ATOM 665 O O . PRO A 1 85 ? 16.875 -0.622 -2.404 1 98.81 85 PRO A O 1
ATOM 668 N N . MET A 1 86 ? 14.984 -1.811 -2.172 1 98.81 86 MET 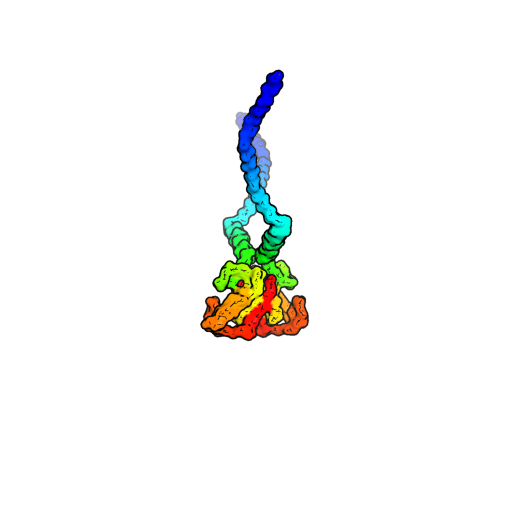A N 1
ATOM 669 C CA . MET A 1 86 ? 15.031 -1.615 -0.726 1 98.81 86 MET A CA 1
ATOM 670 C C . MET A 1 86 ? 15.648 -2.824 -0.033 1 98.81 86 MET A C 1
ATOM 672 O O . MET A 1 86 ? 16.188 -2.705 1.072 1 98.81 86 MET A O 1
ATOM 676 N N . CYS A 1 87 ? 15.586 -4 -0.634 1 98.62 87 CYS A N 1
ATOM 677 C CA . CYS A 1 87 ? 16.078 -5.184 0.066 1 98.62 87 CYS A CA 1
ATOM 678 C C . CYS A 1 87 ? 16.953 -6.035 -0.849 1 98.62 87 CYS A C 1
ATOM 680 O O . CYS A 1 87 ? 17.484 -7.062 -0.425 1 98.62 87 CYS A O 1
ATOM 682 N N . ASN A 1 88 ? 17.031 -5.82 -2.107 1 98.44 88 ASN A N 1
ATOM 683 C CA . ASN A 1 88 ? 17.922 -6.398 -3.111 1 98.44 88 ASN A CA 1
ATOM 684 C C . ASN A 1 88 ? 17.469 -7.793 -3.525 1 98.44 88 ASN A C 1
ATOM 686 O O . ASN A 1 88 ? 18.219 -8.531 -4.16 1 98.44 88 ASN A O 1
ATOM 690 N N . ARG A 1 89 ? 16.281 -8.156 -3.18 1 98.69 89 ARG A N 1
ATOM 691 C CA . ARG A 1 89 ? 15.758 -9.414 -3.686 1 98.69 89 ARG A CA 1
ATOM 692 C C . ARG A 1 89 ? 15.445 -9.32 -5.176 1 98.69 89 ARG A C 1
ATOM 694 O O . ARG A 1 89 ? 14.961 -8.297 -5.652 1 98.69 89 ARG A O 1
ATOM 701 N N . LYS A 1 90 ? 15.656 -10.375 -5.867 1 98.81 90 LYS A N 1
ATOM 702 C CA . LYS A 1 90 ? 15.359 -10.422 -7.297 1 98.81 90 LYS A CA 1
ATOM 703 C C . LYS A 1 90 ? 13.859 -10.281 -7.555 1 98.81 90 LYS A C 1
ATOM 705 O O . LYS A 1 90 ? 13.047 -10.906 -6.875 1 98.81 90 LYS A O 1
ATOM 710 N N . ILE A 1 91 ? 13.555 -9.461 -8.477 1 98.75 91 ILE A N 1
ATOM 711 C CA . ILE A 1 91 ? 12.156 -9.273 -8.836 1 98.75 91 ILE A CA 1
ATOM 712 C C . ILE A 1 91 ? 12.039 -9.086 -10.344 1 98.75 91 ILE A C 1
ATOM 714 O O . ILE A 1 91 ? 12.984 -8.656 -11 1 98.75 91 ILE A O 1
ATOM 718 N N . THR A 1 92 ? 10.852 -9.414 -10.867 1 98.56 92 THR A N 1
ATOM 719 C CA . THR A 1 92 ? 10.516 -9.211 -12.266 1 98.56 92 THR A CA 1
ATOM 720 C C . THR A 1 92 ? 9.258 -8.352 -12.398 1 98.56 92 THR A C 1
ATOM 722 O O . THR A 1 92 ? 8.539 -8.133 -11.422 1 98.56 92 THR A O 1
ATOM 725 N N . TYR A 1 93 ? 8.969 -7.906 -13.609 1 98.38 93 TYR A N 1
ATOM 726 C CA . TYR A 1 93 ? 7.812 -7.07 -13.906 1 98.38 93 TYR A CA 1
ATOM 727 C C . TYR A 1 93 ? 6.516 -7.789 -13.547 1 98.38 93 TYR A C 1
ATOM 729 O O . TYR A 1 93 ? 5.57 -7.168 -13.055 1 98.38 93 TYR A O 1
ATOM 737 N N . LYS A 1 94 ? 6.539 -9.031 -13.734 1 98.38 94 LYS A N 1
ATOM 738 C CA . LYS A 1 94 ? 5.316 -9.812 -13.586 1 98.38 94 LYS A CA 1
ATOM 739 C C . LYS A 1 94 ? 4.938 -9.969 -12.117 1 98.38 94 LYS A C 1
ATOM 741 O O . LYS A 1 94 ? 3.801 -10.32 -11.797 1 98.38 94 LYS A O 1
ATOM 746 N N . GLN A 1 95 ? 5.863 -9.719 -11.25 1 98.75 95 GLN A N 1
ATOM 747 C CA . GLN A 1 95 ? 5.656 -9.953 -9.82 1 98.75 95 GLN A CA 1
ATOM 748 C C . GLN A 1 95 ? 5.121 -8.703 -9.133 1 98.75 95 GLN A C 1
ATOM 750 O O . GLN A 1 95 ? 4.77 -8.734 -7.953 1 98.75 95 GLN A O 1
ATOM 755 N N . LEU A 1 96 ? 5.051 -7.578 -9.906 1 98.88 96 LEU A N 1
ATOM 756 C CA . LEU A 1 96 ? 4.555 -6.328 -9.328 1 98.88 96 LEU A CA 1
ATOM 757 C C . LEU A 1 96 ? 3.037 -6.363 -9.188 1 98.88 96 LEU A C 1
ATOM 759 O O . LEU A 1 96 ? 2.338 -6.879 -10.062 1 98.88 96 LEU A O 1
ATOM 763 N N . THR A 1 97 ? 2.559 -5.883 -8.062 1 98.88 97 THR A N 1
ATOM 764 C CA . THR A 1 97 ? 1.123 -5.73 -7.852 1 98.88 97 THR A CA 1
ATOM 765 C C . THR A 1 97 ? 0.743 -4.254 -7.754 1 98.88 97 THR A C 1
ATOM 767 O O . THR A 1 97 ? 1.195 -3.551 -6.852 1 98.88 97 THR A O 1
ATOM 770 N N . ARG A 1 98 ? -0.053 -3.807 -8.734 1 98.88 98 ARG A N 1
ATOM 771 C CA . ARG A 1 98 ? -0.622 -2.473 -8.578 1 98.88 98 ARG A CA 1
ATOM 772 C C . ARG A 1 98 ? -1.565 -2.416 -7.379 1 98.88 98 ARG A C 1
ATOM 774 O O . ARG A 1 98 ? -2.395 -3.309 -7.195 1 98.88 98 ARG A O 1
ATOM 781 N N . ILE A 1 99 ? -1.382 -1.384 -6.551 1 98.88 99 ILE A N 1
ATOM 782 C CA . ILE A 1 99 ? -2.252 -1.281 -5.383 1 98.88 99 ILE A CA 1
ATOM 783 C C . ILE A 1 99 ? -2.969 0.068 -5.391 1 98.88 99 ILE A C 1
ATOM 785 O O . ILE A 1 99 ? -2.535 1.004 -6.066 1 98.88 99 ILE A O 1
ATOM 789 N N . PHE A 1 100 ? -4.074 0.104 -4.664 1 98.06 100 PHE A N 1
ATOM 790 C CA . PHE A 1 100 ? -4.922 1.292 -4.664 1 98.06 100 PHE A CA 1
ATOM 791 C C . PHE A 1 100 ? -5.043 1.873 -3.262 1 98.06 100 PHE A C 1
ATOM 793 O O . PHE A 1 100 ? -5.59 1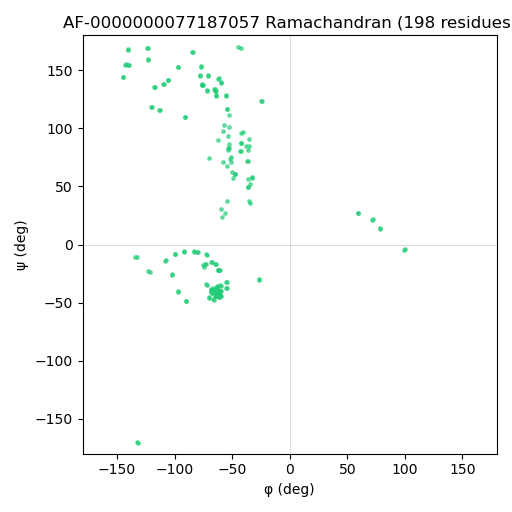.23 -2.363 1 98.06 100 PHE A O 1
ATOM 800 N N . LEU A 1 101 ? -4.586 3.047 -3.182 1 95.81 101 LEU A N 1
ATOM 801 C CA . LEU A 1 101 ? -4.555 3.725 -1.89 1 95.81 101 LEU A CA 1
ATOM 802 C C . LEU A 1 101 ? -5.316 5.043 -1.95 1 95.81 101 LEU A C 1
ATOM 804 O O . LEU A 1 101 ? -5.43 5.652 -3.018 1 95.81 101 LEU A O 1
ATOM 808 N N . MET B 1 1 ? -5.355 91.125 -33.031 1 34.72 1 MET B N 1
ATOM 809 C CA . MET B 1 1 ? -4.191 90.25 -33.188 1 34.72 1 MET B CA 1
ATOM 810 C C . MET B 1 1 ? -4.059 89.25 -32.031 1 34.72 1 MET B C 1
ATOM 812 O O . MET B 1 1 ? -3.744 89.688 -30.906 1 34.72 1 MET B O 1
ATOM 816 N N . SER B 1 2 ? -5.023 88.25 -31.922 1 33.53 2 SER B N 1
ATOM 817 C CA . SER B 1 2 ? -5.539 87.312 -30.953 1 33.53 2 SER B CA 1
ATOM 818 C C . SER B 1 2 ? -4.52 86.188 -30.656 1 33.53 2 SER B C 1
ATOM 820 O O . SER B 1 2 ? -4.176 85.438 -31.547 1 33.53 2 SER B O 1
ATOM 822 N N . SER B 1 3 ? -3.459 86.562 -29.875 1 36.94 3 SER B N 1
ATOM 823 C CA . SER B 1 3 ? -2.277 85.75 -29.641 1 36.94 3 SER B CA 1
ATOM 824 C C . SER B 1 3 ? -2.662 84.312 -29.125 1 36.94 3 SER B C 1
ATOM 826 O O . SER B 1 3 ? -3.559 84.188 -28.281 1 36.94 3 SER B O 1
ATOM 828 N N . GLU B 1 4 ? -2.432 83.25 -29.969 1 37.5 4 GLU B N 1
ATOM 829 C CA . GLU B 1 4 ? -2.623 81.812 -29.891 1 37.5 4 GLU B CA 1
ATOM 830 C C . GLU B 1 4 ? -1.858 81.25 -28.719 1 37.5 4 GLU B C 1
ATOM 832 O O . GLU B 1 4 ? -0.627 81.25 -28.688 1 37.5 4 GLU B O 1
ATOM 837 N N . LYS B 1 5 ? -2.277 81.5 -27.516 1 37.56 5 LYS B N 1
ATOM 838 C CA . LYS B 1 5 ? -1.628 81 -26.312 1 37.56 5 LYS B CA 1
ATOM 839 C C . LYS B 1 5 ? -1.458 79.438 -26.375 1 37.56 5 LYS B C 1
ATOM 841 O O . LYS B 1 5 ? -2.428 78.75 -26.578 1 37.56 5 LYS B O 1
ATOM 846 N N . GLN B 1 6 ? -0.42 79 -27.062 1 33 6 GLN B N 1
ATOM 847 C CA . GLN B 1 6 ? -0.058 77.562 -27.203 1 33 6 GLN B CA 1
ATOM 848 C C . GLN B 1 6 ? 0.075 76.875 -25.844 1 33 6 GLN B C 1
ATOM 850 O O . GLN B 1 6 ? 0.768 77.438 -24.953 1 33 6 GLN B O 1
ATOM 855 N N . CYS B 1 7 ? -0.915 76.25 -25.312 1 37.16 7 CYS B N 1
ATOM 856 C CA . CYS B 1 7 ? -0.951 75.625 -24.016 1 37.16 7 CYS B CA 1
ATOM 857 C C . CYS B 1 7 ? 0.151 74.562 -23.891 1 37.16 7 CYS B C 1
ATOM 859 O O . CYS B 1 7 ? 0.327 73.75 -24.781 1 37.16 7 CYS B O 1
ATOM 861 N N . PRO B 1 8 ? 1.33 74.75 -23.312 1 36.28 8 PRO B N 1
ATOM 862 C CA . PRO B 1 8 ? 2.465 73.875 -23.25 1 36.28 8 PRO B CA 1
ATOM 863 C C . PRO B 1 8 ? 2.086 72.5 -22.688 1 36.28 8 PRO B C 1
ATOM 865 O O . PRO B 1 8 ? 1.985 72.312 -21.469 1 36.28 8 PRO B O 1
ATOM 868 N N . CYS B 1 9 ? 0.88 71.875 -22.969 1 34.09 9 CYS B N 1
ATOM 869 C CA . CYS B 1 9 ? 0.545 70.625 -22.281 1 34.09 9 CYS B CA 1
ATOM 870 C C . CYS B 1 9 ? 1.665 69.625 -22.422 1 34.09 9 CYS B C 1
ATOM 872 O O . CYS B 1 9 ? 2.008 69.188 -23.531 1 34.09 9 CYS B O 1
ATOM 874 N N . ARG B 1 10 ? 2.807 69.75 -21.75 1 30.28 10 ARG B N 1
ATOM 875 C CA . ARG B 1 10 ? 3.926 68.812 -21.781 1 30.28 10 ARG B CA 1
ATOM 876 C C . ARG B 1 10 ? 3.438 67.375 -21.672 1 30.28 10 ARG B C 1
ATOM 878 O O . ARG B 1 10 ? 2.312 67.125 -21.219 1 30.28 10 ARG B O 1
ATOM 885 N N . GLY B 1 11 ? 4.297 66.312 -21.891 1 32.72 11 GLY B N 1
ATOM 886 C CA . GLY B 1 11 ? 4.43 64.875 -22.031 1 32.72 11 GLY B CA 1
ATOM 887 C C . GLY B 1 11 ? 3.967 64.125 -20.812 1 32.72 11 GLY B C 1
ATOM 888 O O . GLY B 1 11 ? 4.785 63.531 -20.078 1 32.72 11 GLY B O 1
ATOM 889 N N . CYS B 1 12 ? 3.086 64.5 -20.062 1 35.06 12 CYS B N 1
ATOM 890 C CA . CYS B 1 12 ? 2.814 63.75 -18.844 1 35.06 12 CYS B CA 1
ATOM 891 C C . CYS B 1 12 ? 2.633 62.281 -19.172 1 35.06 12 CYS B C 1
ATOM 893 O O . CYS B 1 12 ? 1.697 61.906 -19.875 1 35.06 12 CYS B O 1
ATOM 895 N N . ARG B 1 13 ? 3.76 61.594 -19.547 1 31.14 13 ARG B N 1
ATOM 896 C CA . ARG B 1 13 ? 3.816 60.125 -19.734 1 31.14 13 ARG B CA 1
ATOM 897 C C . ARG B 1 13 ? 3.219 59.406 -18.531 1 31.14 13 ARG B C 1
ATOM 899 O O . ARG B 1 13 ? 3.76 59.469 -17.422 1 31.14 13 ARG B O 1
ATOM 906 N N . LEU B 1 14 ? 2.01 59.562 -18.219 1 35.09 14 LEU B N 1
ATOM 907 C CA . LEU B 1 14 ? 1.399 58.781 -17.156 1 35.09 14 LEU B CA 1
ATOM 908 C C . LEU B 1 14 ? 1.837 57.312 -17.25 1 35.09 14 LEU B C 1
ATOM 910 O O . LEU B 1 14 ? 1.65 56.656 -18.281 1 35.09 14 LEU B O 1
ATOM 914 N N . ASN B 1 15 ? 3.057 56.969 -16.75 1 33.19 15 ASN B N 1
ATOM 915 C CA . ASN B 1 15 ? 3.547 55.625 -16.547 1 33.19 15 ASN B CA 1
ATOM 916 C C . ASN B 1 15 ? 2.527 54.75 -15.789 1 33.19 15 ASN B C 1
ATOM 918 O O . ASN B 1 15 ? 2.295 54.969 -14.594 1 33.19 15 ASN B O 1
ATOM 922 N N . VAL B 1 16 ? 1.37 54.594 -16.234 1 35.38 16 VAL B N 1
ATOM 923 C CA . VAL B 1 16 ? 0.434 53.625 -15.664 1 35.38 16 VAL B CA 1
ATOM 924 C C . VAL B 1 16 ? 1.161 52.312 -15.359 1 35.38 16 VAL B C 1
ATOM 926 O O . VAL B 1 16 ? 1.853 51.781 -16.219 1 35.38 16 VAL B O 1
ATOM 929 N N . PRO B 1 17 ? 1.738 52.281 -14.125 1 35.88 17 PRO B N 1
ATOM 930 C CA . PRO B 1 17 ? 2.336 50.969 -13.836 1 35.88 17 PRO B CA 1
ATOM 931 C C . PRO B 1 17 ? 1.471 49.812 -14.305 1 35.88 17 PRO B C 1
ATOM 933 O O . PRO B 1 17 ? 0.241 49.875 -14.266 1 35.88 17 PRO B O 1
ATOM 936 N N . THR B 1 18 ? 1.679 49.219 -15.469 1 34.5 18 THR B N 1
ATOM 937 C CA . THR B 1 18 ? 1.11 47.938 -15.906 1 34.5 18 THR B CA 1
ATOM 938 C C . THR B 1 18 ? 1.021 46.969 -14.75 1 34.5 18 THR B C 1
ATOM 940 O O . THR B 1 18 ? 2.041 46.469 -14.273 1 34.5 18 THR B O 1
ATOM 943 N N . GLU B 1 19 ? 0.446 47.5 -13.672 1 37.88 19 GLU B N 1
ATOM 944 C CA . GLU B 1 19 ? 0.192 46.406 -12.75 1 37.88 19 GLU B CA 1
ATOM 945 C C . GLU B 1 19 ? -0.214 45.125 -13.492 1 37.88 19 GLU B C 1
ATOM 947 O O . GLU B 1 19 ? -1.18 45.156 -14.258 1 37.88 19 GLU B O 1
ATOM 952 N N . ILE B 1 20 ? 0.71 44.406 -14 1 37.62 20 ILE B N 1
ATOM 953 C CA . ILE B 1 20 ? 0.52 43 -14.398 1 37.62 20 ILE B CA 1
ATOM 954 C C . ILE B 1 20 ? -0.49 42.344 -13.469 1 37.62 20 ILE B C 1
ATOM 956 O O . ILE B 1 20 ? -0.204 42.094 -12.297 1 37.62 20 ILE B O 1
ATOM 960 N N . ILE B 1 21 ? -1.633 42.812 -13.336 1 36.66 21 ILE B N 1
ATOM 961 C CA . ILE B 1 21 ? -2.617 41.938 -12.703 1 36.66 21 ILE B CA 1
ATOM 962 C C . ILE B 1 21 ? -2.387 40.5 -13.141 1 36.66 21 ILE B C 1
ATOM 964 O O . ILE B 1 21 ? -2.416 40.188 -14.336 1 36.66 21 ILE B O 1
ATOM 968 N N . ASN B 1 22 ? -1.313 39.906 -12.648 1 37.34 22 ASN B N 1
ATOM 969 C CA . ASN B 1 22 ? -1.253 38.469 -12.781 1 37.34 22 ASN B CA 1
ATOM 970 C C . ASN B 1 22 ? -2.637 37.844 -12.672 1 37.34 22 ASN B C 1
ATOM 972 O O . ASN B 1 22 ? -3.193 37.75 -11.57 1 37.34 22 ASN B O 1
ATOM 976 N N . LEU B 1 23 ? -3.596 38.281 -13.406 1 39.88 23 LEU B N 1
ATOM 977 C CA . LEU B 1 23 ? -4.832 37.531 -13.602 1 39.88 23 LEU B CA 1
ATOM 978 C C . LEU B 1 23 ? -4.562 36.031 -13.641 1 39.88 23 LEU B C 1
ATOM 980 O O . LEU B 1 23 ? -4.266 35.469 -14.695 1 39.88 23 LEU B O 1
ATOM 984 N N . CYS B 1 24 ? -3.723 35.438 -12.938 1 45.69 24 CYS B N 1
ATOM 985 C CA . CYS B 1 24 ? -3.949 34 -13.008 1 45.69 24 CYS B CA 1
ATOM 986 C C . CYS B 1 24 ? -5.438 33.688 -13.102 1 45.69 24 CYS B C 1
ATOM 988 O O . CYS B 1 24 ? -6.242 34.281 -12.367 1 45.69 24 CYS B O 1
ATOM 990 N N . SER B 1 25 ? -6.004 33.594 -14.273 1 53.34 25 SER B N 1
ATOM 991 C CA . SER B 1 25 ? -7.383 33.281 -14.625 1 53.34 25 SER B CA 1
ATOM 992 C C . SER B 1 25 ? -8.07 32.469 -13.523 1 53.34 25 SER B C 1
ATOM 994 O O . SER B 1 25 ? -7.41 31.719 -12.805 1 53.34 25 SER B O 1
ATOM 996 N N . PRO B 1 26 ? -9.273 33.125 -13.062 1 61.44 26 PRO B N 1
ATOM 997 C CA . PRO B 1 26 ? -10.078 32.281 -12.188 1 61.44 26 PRO B CA 1
ATOM 998 C C . PRO B 1 26 ? -9.867 30.781 -12.461 1 61.44 26 PRO B C 1
ATOM 1000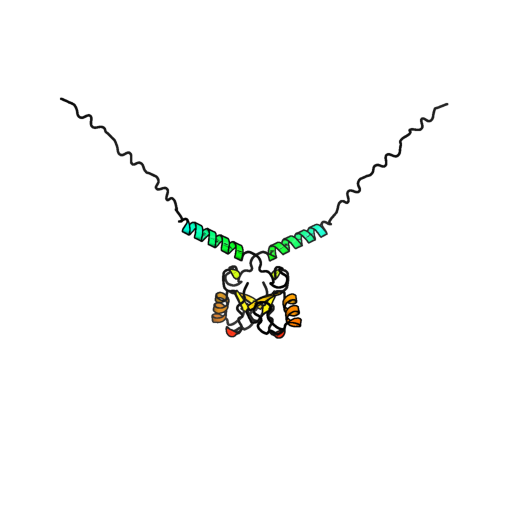 O O . PRO B 1 26 ? -9.93 29.969 -11.547 1 61.44 26 PRO B O 1
ATOM 1003 N N . GLU B 1 27 ? -9.562 30.531 -13.75 1 62.56 27 GLU B N 1
ATOM 1004 C CA . GLU B 1 27 ? -9.359 29.125 -14.117 1 62.56 27 GLU B CA 1
ATOM 1005 C C . GLU B 1 27 ? -8.07 28.578 -13.508 1 62.56 27 GLU B C 1
ATOM 1007 O O . GLU B 1 27 ? -8.047 27.453 -13.008 1 62.56 27 GLU B O 1
ATOM 1012 N N . LYS B 1 28 ? -7.012 29.516 -13.695 1 63.25 28 LYS B N 1
ATOM 1013 C CA . LYS B 1 28 ? -5.746 29.047 -13.141 1 63.25 28 LYS B CA 1
ATOM 1014 C C . LYS B 1 28 ? -5.812 28.953 -11.625 1 63.25 28 LYS B C 1
ATOM 1016 O O . LYS B 1 28 ? -5.262 28.031 -11.031 1 63.25 28 LYS B O 1
ATOM 1021 N N . GLN B 1 29 ? -6.551 29.984 -11.102 1 63.22 29 GLN B N 1
ATOM 1022 C CA . GLN B 1 29 ? -6.75 29.906 -9.656 1 63.22 29 GLN B CA 1
ATOM 1023 C C . GLN B 1 29 ? -7.582 28.688 -9.273 1 63.22 29 GLN B C 1
ATOM 1025 O O . GLN B 1 29 ? -7.344 28.062 -8.242 1 63.22 29 GLN B O 1
ATOM 1030 N N . SER B 1 30 ? -8.562 28.484 -10.195 1 67.44 30 SER B N 1
ATOM 1031 C CA . SER B 1 30 ? -9.391 27.312 -9.961 1 67.44 30 SER B CA 1
ATOM 1032 C C . SER B 1 30 ? -8.578 26.031 -10.062 1 67.44 30 SER B C 1
ATOM 1034 O O . SER B 1 30 ? -8.734 25.125 -9.242 1 67.44 30 SER B O 1
ATOM 1036 N N . ALA B 1 31 ? -7.699 26.109 -11.078 1 66.5 31 ALA B N 1
ATOM 1037 C CA . ALA B 1 31 ? -6.855 24.922 -11.258 1 66.5 31 ALA B CA 1
ATOM 1038 C C . ALA B 1 31 ? -5.887 24.766 -10.094 1 66.5 31 ALA B C 1
ATOM 1040 O O . ALA B 1 31 ? -5.668 23.641 -9.609 1 66.5 31 ALA B O 1
ATOM 1041 N N . LYS B 1 32 ? -5.305 25.781 -9.578 1 68.12 32 LYS B N 1
ATOM 1042 C CA . LYS B 1 32 ? -4.398 25.734 -8.43 1 68.12 32 LYS B CA 1
ATOM 1043 C C . LYS B 1 32 ? -5.129 25.266 -7.172 1 68.12 32 LYS B C 1
ATOM 1045 O O . LYS B 1 32 ? -4.605 24.453 -6.414 1 68.12 32 LYS B O 1
ATOM 1050 N N . ARG B 1 33 ? -6.293 25.875 -7.07 1 69.69 33 ARG B N 1
ATOM 1051 C CA . ARG B 1 33 ? -7.102 25.484 -5.922 1 69.69 33 ARG B CA 1
ATOM 1052 C C . ARG B 1 33 ? -7.453 24 -5.984 1 69.69 33 ARG B C 1
ATOM 1054 O O . ARG B 1 33 ? -7.391 23.297 -4.973 1 69.69 33 ARG B O 1
ATOM 1061 N N . LEU B 1 34 ? -7.848 23.516 -7.078 1 68.75 34 LEU B N 1
ATOM 1062 C CA . LEU B 1 34 ? -8.18 22.109 -7.273 1 68.75 34 LEU B CA 1
ATOM 1063 C C . LEU B 1 34 ? -6.973 21.234 -6.98 1 68.75 34 LEU B C 1
ATOM 1065 O O . LEU B 1 34 ? -7.105 20.188 -6.328 1 68.75 34 LEU B O 1
ATOM 1069 N N . ARG B 1 35 ? -5.848 21.719 -7.523 1 68.94 35 ARG B N 1
ATOM 1070 C CA . ARG B 1 35 ? -4.621 20.984 -7.273 1 68.94 35 ARG B CA 1
ATOM 1071 C C . ARG B 1 35 ? -4.293 20.953 -5.785 1 68.94 35 ARG B C 1
ATOM 1073 O O . ARG B 1 35 ? -3.867 19.922 -5.258 1 68.94 35 ARG B O 1
ATOM 1080 N N . ARG B 1 36 ? -4.469 22.062 -5.211 1 69.38 36 ARG B N 1
ATOM 1081 C CA . ARG B 1 36 ? -4.254 22.141 -3.77 1 69.38 36 ARG B CA 1
ATOM 1082 C C . ARG B 1 36 ? -5.223 21.219 -3.027 1 69.38 36 ARG B C 1
ATOM 1084 O O . ARG B 1 36 ? -4.828 20.5 -2.105 1 69.38 36 ARG B O 1
ATOM 1091 N N . ASP B 1 37 ? -6.457 21.297 -3.471 1 71.31 37 ASP B N 1
ATOM 1092 C CA . ASP B 1 37 ? -7.473 20.469 -2.82 1 71.31 37 ASP B CA 1
ATOM 1093 C C . ASP B 1 37 ? -7.195 18.984 -3.027 1 71.31 37 ASP B C 1
ATOM 1095 O O . ASP B 1 37 ? -7.379 18.188 -2.109 1 71.31 37 ASP B O 1
ATOM 1099 N N . LEU B 1 38 ? -6.859 18.688 -4.223 1 70.5 38 LEU B N 1
ATOM 1100 C CA . LEU B 1 38 ? -6.504 17.312 -4.512 1 70.5 38 LEU B CA 1
ATOM 1101 C C . LEU B 1 38 ? -5.301 16.875 -3.682 1 70.5 38 LEU B C 1
ATOM 1103 O O . LEU B 1 38 ? -5.262 15.742 -3.182 1 70.5 38 LEU B O 1
ATOM 1107 N N . GLY B 1 39 ? -4.332 17.766 -3.629 1 67.94 39 GLY B N 1
ATOM 1108 C CA . GLY B 1 39 ? -3.17 17.5 -2.791 1 67.94 39 GLY B CA 1
ATOM 1109 C C . GLY B 1 39 ? -3.529 17.219 -1.346 1 67.94 39 GLY B C 1
ATOM 1110 O O . GLY B 1 39 ? -2.977 16.297 -0.734 1 67.94 39 GLY B O 1
ATOM 1111 N N . ASP B 1 40 ? -4.504 17.938 -0.947 1 73.38 40 ASP B N 1
ATOM 1112 C CA . ASP B 1 40 ? -4.938 17.781 0.438 1 73.38 40 ASP B CA 1
ATOM 1113 C C . ASP B 1 40 ? -5.566 16.406 0.661 1 73.38 40 ASP B C 1
ATOM 1115 O O . ASP B 1 40 ? -5.336 15.773 1.691 1 73.38 40 ASP B O 1
ATOM 1119 N N . LEU B 1 41 ? -6.375 15.992 -0.312 1 75.94 41 LEU B N 1
ATOM 1120 C CA . LEU B 1 41 ? -6.996 14.68 -0.196 1 75.94 41 LEU B CA 1
ATOM 1121 C C . LEU B 1 41 ? -5.941 13.578 -0.183 1 75.94 41 LEU B C 1
ATOM 1123 O O . LEU B 1 41 ? -6.055 12.609 0.573 1 75.94 41 LEU B O 1
ATOM 1127 N N . GLU B 1 42 ? -4.926 13.812 -0.957 1 81.75 42 GLU B N 1
ATOM 1128 C CA . GLU B 1 42 ? -3.855 12.828 -1.057 1 81.75 42 GLU B CA 1
ATOM 1129 C C . GLU B 1 42 ? -3.012 12.797 0.214 1 81.75 42 GLU B C 1
ATOM 1131 O O . GLU B 1 42 ? -2.281 11.836 0.459 1 81.75 42 GLU B O 1
ATOM 1136 N N . ASP B 1 43 ? -3.295 13.727 1.001 1 86.75 43 ASP B N 1
ATOM 1137 C CA . ASP B 1 43 ? -2.498 13.789 2.223 1 86.75 43 ASP B CA 1
ATOM 1138 C C . ASP B 1 43 ? -3.256 13.18 3.4 1 86.75 43 ASP B C 1
ATOM 1140 O O . ASP B 1 43 ? -2.691 13 4.484 1 86.75 43 ASP B O 1
ATOM 1144 N N . THR B 1 44 ? -4.5 12.883 3.127 1 90.62 44 THR B N 1
ATOM 1145 C CA . THR B 1 44 ? -5.262 12.195 4.164 1 90.62 44 THR B CA 1
ATOM 1146 C C . THR B 1 44 ? -4.855 10.727 4.25 1 90.62 44 THR B C 1
ATOM 1148 O O . THR B 1 44 ? -4.586 10.094 3.23 1 90.62 44 THR B O 1
ATOM 1151 N N . PRO B 1 45 ? -4.707 10.195 5.406 1 93.69 45 PRO B N 1
ATOM 1152 C CA . PRO B 1 45 ? -4.312 8.789 5.555 1 93.69 45 PRO B CA 1
ATOM 1153 C C . PRO B 1 45 ? -5.309 7.828 4.914 1 93.69 45 PRO B C 1
ATOM 1155 O O . PRO B 1 45 ? -6.516 8.07 4.945 1 93.69 45 PRO B O 1
ATOM 1158 N N . TYR B 1 46 ? -4.77 6.848 4.293 1 96 46 TYR B N 1
ATOM 1159 C CA . TYR B 1 46 ? -5.625 5.793 3.76 1 96 46 TYR B CA 1
ATOM 1160 C C . TYR B 1 46 ? -6.191 4.93 4.883 1 96 46 TYR B C 1
ATOM 1162 O O . TYR B 1 46 ? -5.445 4.449 5.738 1 96 46 TYR B O 1
ATOM 1170 N N . LYS B 1 47 ? -7.512 4.711 4.77 1 97.44 47 LYS B N 1
ATOM 1171 C CA . LYS B 1 47 ? -8.188 3.943 5.812 1 97.44 47 LYS B CA 1
ATOM 1172 C C . LYS B 1 47 ? -8.617 2.574 5.297 1 97.44 47 LYS B C 1
ATOM 1174 O O . LYS B 1 47 ? -9.078 2.449 4.16 1 97.44 47 LYS B O 1
ATOM 1179 N N . CYS B 1 48 ? -8.414 1.555 6.145 1 98.56 48 CYS B N 1
ATOM 1180 C CA . CYS B 1 48 ? -8.922 0.219 5.852 1 98.56 48 CYS B CA 1
ATOM 1181 C C . CYS B 1 48 ? -10.43 0.25 5.609 1 98.56 48 CYS B C 1
ATOM 1183 O O . CYS B 1 48 ? -11.188 0.707 6.465 1 98.56 48 CYS B O 1
ATOM 1185 N N . PRO B 1 49 ? -10.875 -0.334 4.48 1 98.75 49 PRO B N 1
ATOM 1186 C CA . PRO B 1 49 ? -12.312 -0.276 4.195 1 98.75 49 PRO B CA 1
ATOM 1187 C C . PRO B 1 49 ? -13.141 -1.105 5.172 1 98.75 49 PRO B C 1
ATOM 1189 O O . PRO B 1 49 ? -14.359 -0.932 5.254 1 98.75 49 PRO B O 1
ATOM 1192 N N . ILE B 1 50 ? -12.547 -1.948 5.895 1 98.75 50 ILE B N 1
ATOM 1193 C CA . ILE B 1 50 ? -13.305 -2.826 6.785 1 98.75 50 ILE B CA 1
ATOM 1194 C C . ILE B 1 50 ? -13.461 -2.162 8.148 1 98.75 50 ILE B C 1
ATOM 1196 O O . ILE B 1 50 ? -14.57 -2.078 8.68 1 98.75 50 ILE B O 1
ATOM 1200 N N . CYS B 1 51 ? -12.406 -1.654 8.734 1 98.5 51 CYS B N 1
ATOM 1201 C CA . CYS B 1 51 ? -12.469 -1.161 10.109 1 98.5 51 CYS B CA 1
ATOM 1202 C C . CYS B 1 51 ? -12.406 0.362 10.141 1 98.5 51 CYS B C 1
ATOM 1204 O O . CYS B 1 51 ? -12.555 0.969 11.203 1 98.5 51 CYS B O 1
ATOM 1206 N N . MET B 1 52 ? -12.055 1.01 9.117 1 98.06 52 MET B N 1
ATOM 1207 C CA . MET B 1 52 ? -12.023 2.457 8.922 1 98.06 52 MET B CA 1
ATOM 1208 C C . MET B 1 52 ? -10.883 3.084 9.719 1 98.06 52 MET B C 1
ATOM 1210 O O . MET B 1 52 ? -10.914 4.281 10.008 1 98.06 52 MET B O 1
ATOM 1214 N N . GLU B 1 53 ? -9.844 2.322 10.094 1 96.56 53 GLU B N 1
ATOM 1215 C CA . GLU B 1 53 ? -8.633 2.832 10.727 1 96.56 53 GLU B CA 1
ATOM 1216 C C . GLU B 1 53 ? -7.52 3.053 9.711 1 96.56 53 GLU B C 1
ATOM 1218 O O . GLU B 1 53 ? -7.508 2.422 8.648 1 96.56 53 GLU B O 1
ATOM 1223 N N . ASN B 1 54 ? -6.645 3.979 10.023 1 96.38 54 ASN B N 1
ATOM 1224 C CA . ASN B 1 54 ? -5.426 4.141 9.234 1 96.38 54 ASN B CA 1
ATOM 1225 C C . ASN B 1 54 ? -4.641 2.838 9.141 1 96.38 54 ASN B C 1
ATOM 1227 O O . ASN B 1 54 ? -4.176 2.314 10.156 1 96.38 54 ASN B O 1
ATOM 1231 N N . VAL B 1 55 ? -4.527 2.35 7.906 1 97.5 55 VAL B N 1
ATOM 1232 C CA . VAL B 1 55 ? -3.914 1.035 7.742 1 97.5 55 VAL B CA 1
ATOM 1233 C C . VAL B 1 55 ? -2.479 1.064 8.266 1 97.5 55 VAL B C 1
ATOM 1235 O O . VAL B 1 55 ? -1.91 0.02 8.594 1 97.5 55 VAL B O 1
ATOM 1238 N N . ARG B 1 56 ? -1.879 2.242 8.344 1 96.12 56 ARG B N 1
ATOM 1239 C CA . ARG B 1 56 ? -0.492 2.352 8.781 1 96.12 56 ARG B CA 1
ATOM 1240 C C . ARG B 1 56 ? -0.377 2.15 10.289 1 96.12 56 ARG B C 1
ATOM 1242 O O . ARG B 1 56 ? 0.722 1.956 10.812 1 96.12 56 ARG B O 1
ATOM 1249 N N . ARG B 1 57 ? -1.476 2.305 10.953 1 94 57 ARG B N 1
ATOM 1250 C CA . ARG B 1 57 ? -1.479 2.096 12.398 1 94 57 ARG B CA 1
ATOM 1251 C C . ARG B 1 57 ? -1.548 0.611 12.742 1 94 57 ARG B C 1
ATOM 1253 O O . ARG B 1 57 ? -1.433 0.23 13.906 1 94 57 ARG B O 1
ATOM 1260 N N . ARG B 1 58 ? -1.727 -0.171 11.711 1 94.62 58 ARG B N 1
ATOM 1261 C CA . ARG B 1 58 ? -1.747 -1.628 11.773 1 94.62 58 ARG B CA 1
ATOM 1262 C C . ARG B 1 58 ? -0.86 -2.236 10.688 1 94.62 58 ARG B C 1
ATOM 1264 O O . ARG B 1 58 ? 0 -1.554 10.133 1 94.62 58 ARG B O 1
ATOM 1271 N N . GLN B 1 59 ? -0.891 -3.48 10.469 1 98.06 59 GLN B N 1
ATOM 1272 C CA . GLN B 1 59 ? -0.136 -4.105 9.383 1 98.06 59 GLN B CA 1
ATOM 1273 C C . GLN B 1 59 ? -0.965 -4.18 8.109 1 98.06 59 GLN B C 1
ATOM 1275 O O . GLN B 1 59 ? -1.896 -4.98 8.008 1 98.06 59 GLN B O 1
ATOM 1280 N N . PRO B 1 60 ? -0.604 -3.4 7.156 1 98.81 60 PRO B N 1
ATOM 1281 C CA . PRO B 1 60 ? -1.368 -3.436 5.906 1 98.81 60 PRO B CA 1
ATOM 1282 C C . PRO B 1 60 ? -1.036 -4.652 5.047 1 98.81 60 PRO B C 1
ATOM 1284 O O . PRO B 1 60 ? 0.078 -5.176 5.117 1 98.81 60 PRO B O 1
ATOM 1287 N N . ALA B 1 61 ? -1.957 -5.043 4.266 1 98.94 61 ALA B N 1
ATOM 1288 C CA . ALA B 1 61 ? -1.802 -6.129 3.299 1 98.94 61 ALA B CA 1
ATOM 1289 C C . ALA B 1 61 ? -2.6 -5.848 2.029 1 98.94 61 ALA B C 1
ATOM 1291 O O . ALA B 1 61 ? -3.678 -5.25 2.086 1 98.94 61 ALA B O 1
ATOM 1292 N N . ALA B 1 62 ? -2.045 -6.25 0.922 1 98.94 62 ALA B N 1
ATOM 1293 C CA . ALA B 1 62 ? -2.711 -6.113 -0.371 1 98.94 62 ALA B CA 1
ATOM 1294 C C . ALA B 1 62 ? -3.236 -7.457 -0.863 1 98.94 62 ALA B C 1
ATOM 1296 O O . ALA B 1 62 ? -2.574 -8.484 -0.706 1 98.94 62 ALA B O 1
ATOM 1297 N N . THR B 1 63 ? -4.371 -7.441 -1.458 1 98.88 63 THR B N 1
ATOM 1298 C CA . THR B 1 63 ? -4.91 -8.586 -2.186 1 98.88 63 THR B CA 1
ATOM 1299 C C . THR B 1 63 ? -4.359 -8.625 -3.609 1 98.88 63 THR B C 1
ATOM 1301 O O . THR B 1 63 ? -3.76 -7.656 -4.078 1 98.88 63 THR B O 1
ATOM 1304 N N . PRO B 1 64 ? -4.508 -9.758 -4.309 1 98.69 64 PRO B N 1
ATOM 1305 C CA . PRO B 1 64 ? -4.008 -9.812 -5.684 1 98.69 64 PRO B CA 1
ATOM 1306 C C . PRO B 1 64 ? -4.699 -8.812 -6.605 1 98.69 64 PRO B C 1
ATOM 1308 O O . PRO B 1 64 ? -4.129 -8.414 -7.625 1 98.69 64 PRO B O 1
ATOM 1311 N N . CYS B 1 65 ? -5.863 -8.398 -6.207 1 98.75 65 CYS B N 1
ATOM 1312 C CA . CYS B 1 65 ? -6.602 -7.422 -7 1 98.75 65 CYS B CA 1
ATOM 1313 C C . CYS B 1 65 ? -6.129 -6.004 -6.695 1 98.75 65 CYS B C 1
ATOM 1315 O O . CYS B 1 65 ? -6.598 -5.047 -7.309 1 98.75 65 CYS B O 1
ATOM 1317 N N . GLY B 1 66 ? -5.27 -5.863 -5.742 1 98.94 66 GLY B N 1
ATOM 1318 C CA . GLY B 1 66 ? -4.637 -4.578 -5.484 1 98.94 66 GLY B CA 1
ATOM 1319 C C . GLY B 1 66 ? -5.277 -3.814 -4.344 1 98.94 66 GLY B C 1
ATOM 1320 O O . GLY B 1 66 ? -4.785 -2.758 -3.943 1 98.94 66 GLY B O 1
ATOM 1321 N N . HIS B 1 67 ? -6.363 -4.289 -3.75 1 98.94 67 HIS B N 1
ATOM 1322 C CA . HIS B 1 67 ? -7 -3.604 -2.631 1 98.94 67 HIS B CA 1
ATOM 1323 C C . HIS B 1 67 ? -6.234 -3.838 -1.333 1 98.94 67 HIS B C 1
ATOM 1325 O O . HIS B 1 67 ? -5.73 -4.938 -1.093 1 98.94 67 HIS B O 1
ATOM 1331 N N . VAL B 1 68 ? -6.242 -2.797 -0.512 1 98.94 68 VAL B N 1
ATOM 1332 C CA . VAL B 1 68 ? -5.398 -2.83 0.678 1 98.94 68 VAL B CA 1
ATOM 1333 C C . VAL B 1 68 ? -6.266 -2.768 1.932 1 98.94 68 VAL B C 1
ATOM 1335 O O . VAL B 1 68 ? -7.215 -1.982 1.996 1 98.94 68 VAL B O 1
ATOM 1338 N N . PHE B 1 69 ? -5.926 -3.629 2.918 1 98.94 69 PHE B N 1
ATOM 1339 C CA . PHE B 1 69 ? -6.594 -3.738 4.211 1 98.94 69 PHE B CA 1
ATOM 1340 C C . PHE B 1 69 ? -5.582 -3.965 5.324 1 98.94 69 PHE B C 1
ATOM 1342 O O . PHE B 1 69 ? -4.406 -4.234 5.059 1 98.94 69 PHE B O 1
ATOM 1349 N N . CYS B 1 70 ? -6.039 -3.814 6.574 1 98.69 70 CYS B N 1
ATOM 1350 C CA . CYS B 1 70 ? -5.262 -4.434 7.641 1 98.69 70 CYS B CA 1
ATOM 1351 C C . CYS B 1 70 ? -5.195 -5.945 7.461 1 98.69 70 CYS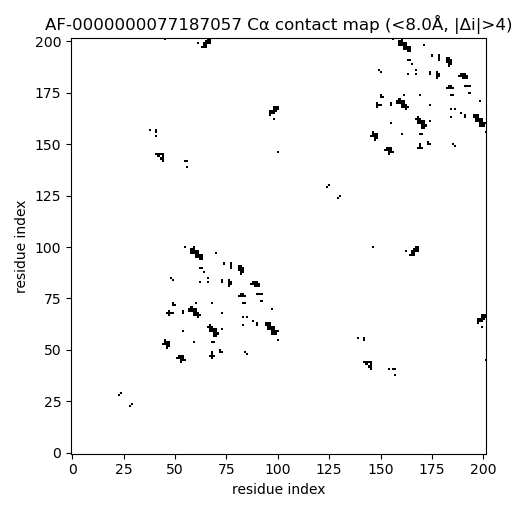 B C 1
ATOM 1353 O O . CYS B 1 70 ? -6.188 -6.574 7.094 1 98.69 70 CYS B O 1
ATOM 1355 N N . ILE B 1 71 ? -4.133 -6.484 7.773 1 98.88 71 ILE B N 1
ATOM 1356 C CA . ILE B 1 71 ? -3.971 -7.922 7.59 1 98.88 71 ILE B CA 1
ATOM 1357 C C . ILE B 1 71 ? -5.008 -8.672 8.422 1 98.88 71 ILE B C 1
ATOM 1359 O O . ILE B 1 71 ? -5.637 -9.617 7.941 1 98.88 71 ILE B O 1
ATOM 1363 N N . ASP B 1 72 ? -5.25 -8.219 9.586 1 98.75 72 ASP B N 1
ATOM 1364 C CA . ASP B 1 72 ? -6.203 -8.898 10.461 1 98.75 72 ASP B CA 1
ATOM 1365 C C . ASP B 1 72 ? -7.625 -8.781 9.922 1 98.75 72 ASP B C 1
ATOM 1367 O O . ASP B 1 72 ? -8.398 -9.742 9.977 1 98.75 72 ASP B O 1
ATOM 1371 N N . CYS B 1 73 ? -7.906 -7.668 9.414 1 98.81 73 CYS B N 1
ATOM 1372 C CA . CYS B 1 73 ? -9.242 -7.434 8.875 1 98.81 73 CYS B CA 1
ATOM 1373 C C . CYS B 1 73 ? -9.5 -8.32 7.664 1 98.81 73 CYS B C 1
ATOM 1375 O O . CYS B 1 73 ? -10.547 -8.977 7.586 1 98.81 73 CYS B O 1
ATOM 1377 N N . ILE B 1 74 ? -8.602 -8.375 6.738 1 98.88 74 ILE B N 1
ATOM 1378 C CA . ILE B 1 74 ? -8.82 -9.125 5.504 1 98.88 74 ILE B CA 1
ATOM 1379 C C . ILE B 1 74 ? -8.781 -10.625 5.793 1 98.88 74 ILE B C 1
ATOM 1381 O O . ILE B 1 74 ? -9.516 -11.398 5.176 1 98.88 74 ILE B O 1
ATOM 1385 N N . GLN B 1 75 ? -7.953 -10.961 6.699 1 98.88 75 GLN B N 1
ATOM 1386 C CA . GLN B 1 75 ? -7.926 -12.375 7.059 1 98.88 75 GLN B CA 1
ATOM 1387 C C . GLN B 1 75 ? -9.258 -12.82 7.652 1 98.88 75 GLN B C 1
ATOM 1389 O O . GLN B 1 75 ? -9.766 -13.891 7.316 1 98.88 75 GLN B O 1
ATOM 1394 N N . LYS B 1 76 ? -9.805 -12.055 8.484 1 98.81 76 LYS B N 1
ATOM 1395 C CA . LYS B 1 76 ? -11.117 -12.367 9.047 1 98.81 76 LYS B CA 1
ATOM 1396 C C . LYS B 1 76 ? -12.18 -12.438 7.957 1 98.81 76 LYS B C 1
ATOM 1398 O O . LYS B 1 76 ? -13.008 -13.352 7.953 1 98.81 76 LYS B O 1
ATOM 1403 N N . ALA B 1 77 ? -12.133 -11.477 7.059 1 98.69 77 ALA B N 1
ATOM 1404 C CA . ALA B 1 77 ? -13.094 -11.445 5.961 1 98.69 77 ALA B CA 1
ATOM 1405 C C . ALA B 1 77 ? -12.992 -12.703 5.105 1 98.69 77 ALA B C 1
ATOM 1407 O O . ALA B 1 77 ? -14.008 -13.258 4.684 1 98.69 77 ALA B O 1
ATOM 1408 N N . ILE B 1 78 ? -11.797 -13.164 4.855 1 98.56 78 ILE B N 1
ATOM 1409 C CA . ILE B 1 78 ? -11.578 -14.344 4.02 1 98.56 78 ILE B CA 1
ATOM 1410 C C . ILE B 1 78 ? -12.141 -15.578 4.711 1 98.56 78 ILE B C 1
ATOM 1412 O O . ILE B 1 78 ? -12.672 -16.484 4.051 1 98.56 78 ILE B O 1
ATOM 1416 N N . GLU B 1 79 ? -11.938 -15.602 6 1 98.19 79 GLU B N 1
ATOM 1417 C CA . GLU B 1 79 ? -12.477 -16.719 6.766 1 98.19 79 GLU B CA 1
ATOM 1418 C C . GLU B 1 79 ? -13.977 -16.891 6.535 1 98.19 79 GLU B C 1
ATOM 1420 O O . GLU B 1 79 ? -14.477 -18 6.434 1 98.19 79 GLU B O 1
ATOM 1425 N N . ASP B 1 80 ? -14.641 -15.859 6.316 1 97.69 80 ASP B N 1
ATOM 1426 C CA . ASP B 1 80 ? -16.094 -15.859 6.238 1 97.69 80 ASP B CA 1
ATOM 1427 C C . ASP B 1 80 ? -16.562 -15.93 4.789 1 97.69 80 ASP B C 1
ATOM 1429 O O . ASP B 1 80 ? -17.516 -16.656 4.473 1 97.69 80 ASP B O 1
ATOM 1433 N N . PHE B 1 81 ? -15.891 -15.195 3.855 1 97.88 81 PHE B N 1
ATOM 1434 C CA . PHE B 1 81 ? -16.5 -14.945 2.553 1 97.88 81 PHE B CA 1
ATOM 1435 C C . PHE B 1 81 ? -15.617 -15.477 1.431 1 97.88 81 PHE B C 1
ATOM 1437 O O . PHE B 1 81 ? -16.078 -15.664 0.304 1 97.88 81 PHE B O 1
ATOM 1444 N N . LYS B 1 82 ? -14.266 -15.625 1.677 1 98.5 82 LYS B N 1
ATOM 1445 C CA . LYS B 1 82 ? -13.297 -16.125 0.704 1 98.5 82 LYS B CA 1
ATOM 1446 C C . LYS B 1 82 ? -13.266 -15.25 -0.542 1 98.5 82 LYS B C 1
ATOM 1448 O O . LYS B 1 82 ? -13.125 -15.75 -1.659 1 98.5 82 LYS B O 1
ATOM 1453 N N . LYS B 1 83 ? -13.602 -13.938 -0.445 1 98.81 83 LYS B N 1
ATOM 1454 C CA . LYS B 1 83 ? -13.57 -12.945 -1.518 1 98.81 83 LYS B CA 1
ATOM 1455 C C . LYS B 1 83 ? -13.055 -11.602 -1.013 1 98.81 83 LYS B C 1
ATOM 1457 O O . LYS B 1 83 ? -13.117 -11.32 0.185 1 98.81 83 LYS B O 1
ATOM 1462 N N . CYS B 1 84 ? -12.5 -10.812 -1.886 1 98.81 84 CYS B N 1
ATOM 1463 C CA . CYS B 1 84 ? -12.117 -9.445 -1.555 1 98.81 84 CYS B CA 1
ATOM 1464 C C . CYS B 1 84 ? -13.336 -8.602 -1.204 1 98.81 84 CYS B C 1
ATOM 1466 O O . CYS B 1 84 ? -14.273 -8.5 -1.994 1 98.81 84 CYS B O 1
ATOM 1468 N N . PRO B 1 85 ? -13.336 -7.953 -0.144 1 98.81 85 PRO B N 1
ATOM 1469 C CA . PRO B 1 85 ? -14.5 -7.18 0.299 1 98.81 85 PRO B CA 1
ATOM 1470 C C . PRO B 1 85 ? -14.828 -6.027 -0.643 1 98.81 85 PRO B C 1
ATOM 1472 O O . PRO B 1 85 ? -15.938 -5.488 -0.597 1 98.81 85 PRO B O 1
ATOM 1475 N N . MET B 1 86 ? -13.883 -5.668 -1.493 1 98.81 86 MET B N 1
ATOM 1476 C CA . MET B 1 86 ? -14.109 -4.453 -2.268 1 98.81 86 MET B CA 1
ATOM 1477 C C . MET B 1 86 ? -14.539 -4.785 -3.691 1 98.81 86 MET B C 1
ATOM 1479 O O . MET B 1 86 ? -15.203 -3.979 -4.348 1 98.81 86 MET B O 1
ATOM 1483 N N . CYS B 1 87 ? -14.172 -5.938 -4.215 1 98.56 87 CYS B N 1
ATOM 1484 C CA . CYS B 1 87 ? -14.484 -6.219 -5.613 1 98.56 87 CYS B CA 1
ATOM 1485 C C . CYS B 1 87 ? -15.086 -7.613 -5.762 1 98.56 87 CYS B C 1
ATOM 1487 O O . CYS B 1 87 ? -15.445 -8.023 -6.871 1 98.56 87 CYS B O 1
ATOM 1489 N N . ASN B 1 88 ? -15.086 -8.469 -4.812 1 98.44 88 ASN B N 1
ATOM 1490 C CA . ASN B 1 88 ? -15.742 -9.766 -4.695 1 98.44 88 ASN B CA 1
ATOM 1491 C C . ASN B 1 88 ? -14.992 -10.844 -5.461 1 98.44 88 ASN B C 1
ATOM 1493 O O . ASN B 1 88 ? -15.531 -11.93 -5.699 1 98.44 88 ASN B O 1
ATOM 1497 N N . ARG B 1 89 ? -13.812 -10.57 -5.836 1 98.69 89 ARG B N 1
ATOM 1498 C CA . ARG B 1 89 ? -13 -11.633 -6.434 1 98.69 89 ARG B CA 1
ATOM 1499 C C . ARG B 1 89 ? -12.578 -12.656 -5.383 1 98.69 89 ARG B C 1
ATOM 1501 O O . ARG B 1 89 ? -12.273 -12.289 -4.246 1 98.69 89 ARG B O 1
ATOM 1508 N N . LYS B 1 90 ? -12.5 -13.867 -5.773 1 98.81 90 LYS B N 1
ATOM 1509 C CA . LYS B 1 90 ? -12.078 -14.938 -4.871 1 98.81 90 LYS B CA 1
ATOM 1510 C C . LYS B 1 90 ? -10.617 -14.75 -4.457 1 98.81 90 LYS B C 1
ATOM 1512 O O . LYS B 1 90 ? -9.758 -14.453 -5.293 1 98.81 90 LYS B O 1
ATOM 1517 N N . ILE B 1 91 ? -10.391 -14.898 -3.221 1 98.81 91 ILE B N 1
ATOM 1518 C CA . ILE B 1 91 ? -9.031 -14.781 -2.713 1 98.81 91 ILE B CA 1
ATOM 1519 C C . ILE B 1 91 ? -8.805 -15.797 -1.599 1 98.81 91 ILE B C 1
ATOM 1521 O O . ILE B 1 91 ? -9.758 -16.234 -0.944 1 98.81 91 ILE B O 1
ATOM 1525 N N . THR B 1 92 ? -7.539 -16.172 -1.413 1 98.56 92 THR B N 1
ATOM 1526 C CA . THR B 1 92 ? -7.117 -17.047 -0.331 1 98.56 92 THR B CA 1
ATOM 1527 C C . THR B 1 92 ? -6.047 -16.375 0.528 1 98.56 92 THR B C 1
ATOM 1529 O O . THR B 1 92 ? -5.477 -15.359 0.135 1 98.56 92 THR B O 1
ATOM 1532 N N . TYR B 1 93 ? -5.746 -16.969 1.667 1 98.31 93 TYR B N 1
ATOM 1533 C CA . TYR B 1 93 ? -4.75 -16.469 2.604 1 98.31 93 TYR B CA 1
ATOM 1534 C C . TYR B 1 93 ? -3.379 -16.375 1.949 1 98.31 93 TYR B C 1
ATOM 1536 O O . TYR B 1 93 ? -2.625 -15.43 2.199 1 98.31 93 TYR B O 1
ATOM 1544 N N . LYS B 1 94 ? -3.141 -17.297 1.116 1 98.38 94 LYS B N 1
ATOM 1545 C CA . LYS B 1 94 ? -1.807 -17.422 0.535 1 98.38 94 LYS B CA 1
ATOM 1546 C C . LYS B 1 94 ? -1.546 -16.312 -0.485 1 98.38 94 LYS B C 1
ATOM 1548 O O . LYS B 1 94 ? -0.396 -16.062 -0.851 1 98.38 94 LYS B O 1
ATOM 1553 N N . GLN B 1 95 ? -2.578 -15.672 -0.928 1 98.75 95 GLN B N 1
ATOM 1554 C CA . GLN B 1 95 ? -2.465 -14.68 -1.994 1 98.75 95 GLN B CA 1
ATOM 1555 C C . GLN B 1 95 ? -2.256 -13.281 -1.424 1 98.75 95 GLN B C 1
ATOM 1557 O O . GLN B 1 95 ? -2.014 -12.328 -2.172 1 98.75 95 GLN B O 1
ATOM 1562 N N . LEU B 1 96 ? -2.332 -13.164 -0.076 1 98.88 96 LEU B N 1
ATOM 1563 C CA . LEU B 1 96 ? -2.145 -11.867 0.563 1 98.88 96 LEU B CA 1
ATOM 1564 C C . LEU B 1 96 ? -0.67 -11.477 0.589 1 98.88 96 LEU B C 1
ATOM 1566 O O . LEU B 1 96 ? 0.195 -12.328 0.811 1 98.88 96 LEU B O 1
ATOM 1570 N N . THR B 1 97 ? -0.402 -10.234 0.294 1 98.88 97 THR B N 1
ATOM 1571 C CA . THR B 1 97 ? 0.95 -9.695 0.413 1 98.88 97 THR B CA 1
ATOM 1572 C C . THR B 1 97 ? 1.021 -8.648 1.517 1 98.88 97 THR B C 1
ATOM 1574 O O . THR B 1 97 ? 0.354 -7.613 1.439 1 98.88 97 THR B O 1
ATOM 1577 N N . ARG B 1 98 ? 1.799 -8.961 2.562 1 98.88 98 ARG B N 1
ATOM 1578 C CA . ARG B 1 98 ? 2.074 -7.914 3.541 1 98.88 98 ARG B CA 1
ATOM 1579 C C . ARG B 1 98 ? 2.875 -6.781 2.914 1 98.88 98 ARG B C 1
ATOM 1581 O O . ARG B 1 98 ? 3.85 -7.02 2.199 1 98.88 98 ARG B O 1
ATOM 1588 N N . ILE B 1 99 ? 2.422 -5.543 3.156 1 98.88 99 ILE B N 1
ATOM 1589 C CA . ILE B 1 99 ? 3.146 -4.414 2.578 1 98.88 99 ILE B CA 1
ATOM 1590 C C . ILE B 1 99 ? 3.578 -3.455 3.684 1 98.88 99 ILE B C 1
ATOM 1592 O O . ILE B 1 99 ? 3.031 -3.486 4.789 1 98.88 99 ILE B O 1
ATOM 1596 N N . PHE B 1 100 ? 4.57 -2.652 3.354 1 98.12 100 PHE B N 1
ATOM 1597 C CA . PHE B 1 100 ? 5.156 -1.762 4.344 1 98.12 100 PHE B CA 1
ATOM 1598 C C . PHE B 1 100 ? 5.027 -0.306 3.91 1 98.12 100 PHE B C 1
ATOM 1600 O O . PHE B 1 100 ? 5.605 0.1 2.902 1 98.12 100 PHE B O 1
ATOM 1607 N N . LEU B 1 101 ? 4.34 0.379 4.719 1 95.81 101 LEU B N 1
ATOM 1608 C CA . LEU B 1 101 ? 4.059 1.778 4.418 1 95.81 101 LEU B CA 1
ATOM 1609 C C . LEU B 1 101 ? 4.543 2.686 5.543 1 95.81 101 LEU B C 1
ATOM 1611 O O . LEU B 1 101 ? 4.629 2.258 6.699 1 95.81 101 LEU B O 1
#

pLDDT: mean 77.7, std 26.2, range [29.84, 98.94]

Radius of gyration: 34.37 Å; Cα contacts (8 Å, |Δi|>4): 243; chains: 2; bounding box: 36×108×124 Å

Organism: Drosophila simulans (NCBI:txid7240)

Sequence (202 aa):
MSSEKQCPCRGCRLNVPTEIINLCSPEKQSAKRLRRDLGDLEDTPYKCPICMENVRRRQPAATPCGHVFCIDCIQKAIEDFKKCPMCNRKITYKQLTRIFLMSSEKQCPCRGCRLNVPTEIINLCSPEKQSAKRLRRDLGDLEDTPYKCPICMENVRRRQPAATPCGHVFCIDCIQKAIEDFKKCPMCNRKITYKQLTRIFL